Protein AF-W4RSX9-F1 (afdb_monomer_lite)

Organism: NCBI:txid1294265

pLDDT: mean 76.33, std 14.75, range [32.06, 96.81]

Secondary structure (DSSP, 8-state):
--HHHHHHHHHHHHTT-EEEETTEEEEEESSSS-BTTB-EEEEEE-TTTTTSPPEEEEEEETTB--HHHHS-TT--SEEEE--TT-GGG-EEEE-GGGGS---TT--HHHHHHHHHHHHHHHHH----TTT----S-S-------EE---HHHHHHHHHSPTT-EEEEEEEEEPPBBTTSPBP-SSBGGGS-TTTB-TTS--EEEES--HHHHHHHHHHSTTPPEEEEEEEEEEPPTT---SSHHHHHHHHHHHS-GGGSPTT-S---EEEE---TTSS-----EEE-

Radius of gyration: 22.29 Å; chains: 1; bounding box: 47×40×64 Å

Foldseek 3Di:
DPPLLVQQVVVLVVQVWDDDDDQKIKAKPNNDDAQLPKIWIWIWRCPPALQAHIWIWTQDIPPDRQCLPPPDPQQPQKDWDDPPDDSSRIIITRRQCVLDHRDSPQGNVNVNVSVNLSRNCSNVVDDDPSRDDPQDDDDDCPALEDEDEDPVNVVVLVPDDAQDKDKFKKKKFFFQFPVRDTDPDQEPQLDAPNRGDRHDYMYMYTPDDPPVVVVVCVVVVPTDMGMYIAIEHEHDAPDADSYVVSVVVSCPVSDDPVVDDPSGNDHFYWYWYHYDDPDPDDTDIDTD

Sequence (288 aa):
MDKDFSKVEAELIALGFQYLTGEKMIGRVPSQGSINGIYIWVEINLEDFPVKQPVITLKKINEKETLYKDIPKNWRHIDEFLWGEDPKRSSFHVCCLHNWRAKKEYDGRFIYERIESWLASNTTGTWSIEEDLATWRILPQFSLSQIYLTTDFLKTISGLKINTLYQYPFLHSRYLMVNGGEARKENGTNYTTDEINFRKLYYYLPEGEDVKFKKVKLLHPNKEWMKSTFFILKLASNIKFKTLYQLIEHIRCNYKKSDFPKGTKNVPMVVYYKGDKGEKRQLPLYLI

Structure (mmCIF, N/CA/C/O backbone):
data_AF-W4RSX9-F1
#
_entry.id   AF-W4RSX9-F1
#
loop_
_atom_site.group_PDB
_atom_site.id
_atom_site.type_symbol
_atom_site.label_atom_id
_atom_site.label_alt_id
_atom_site.label_comp_id
_atom_site.label_asym_id
_atom_site.label_entity_id
_atom_site.label_seq_id
_atom_site.pdbx_PDB_ins_code
_atom_site.Cartn_x
_atom_site.Cartn_y
_atom_site.Cartn_z
_atom_site.occupancy
_atom_site.B_iso_or_equiv
_atom_site.auth_seq_id
_atom_site.auth_comp_id
_atom_site.auth_asym_id
_atom_site.auth_atom_id
_atom_site.pdbx_PDB_model_num
ATOM 1 N N . MET A 1 1 ? 17.744 12.402 17.896 1.00 47.41 1 MET A N 1
ATOM 2 C CA . MET A 1 1 ? 16.513 12.461 17.088 1.00 47.41 1 MET A CA 1
ATOM 3 C C . MET A 1 1 ? 15.305 12.444 18.038 1.00 47.41 1 MET A C 1
ATOM 5 O O . MET A 1 1 ? 14.223 12.059 17.636 1.00 47.41 1 MET A O 1
ATOM 9 N N . ASP A 1 2 ? 15.471 12.925 19.288 1.00 55.81 2 ASP A N 1
ATOM 10 C CA . ASP A 1 2 ? 14.725 12.360 20.431 1.00 55.81 2 ASP A CA 1
ATOM 11 C C . ASP A 1 2 ? 13.739 13.349 21.074 1.00 55.81 2 ASP A C 1
ATOM 13 O O . ASP A 1 2 ? 12.828 12.948 21.788 1.00 55.81 2 ASP A O 1
ATOM 17 N N . LYS A 1 3 ? 13.883 14.656 20.810 1.00 58.47 3 LYS A N 1
ATOM 18 C CA . LYS A 1 3 ? 12.994 15.683 21.386 1.00 58.47 3 LYS A CA 1
ATOM 19 C C . LYS A 1 3 ? 11.607 15.705 20.737 1.00 58.47 3 LYS A C 1
ATOM 21 O O . LYS A 1 3 ? 10.624 15.927 21.434 1.00 58.47 3 LYS A O 1
ATOM 26 N N . ASP A 1 4 ? 11.533 15.451 19.431 1.00 59.84 4 ASP A N 1
ATOM 27 C CA . ASP A 1 4 ? 10.268 15.478 18.686 1.00 59.84 4 ASP A CA 1
ATOM 28 C C . ASP A 1 4 ? 9.408 14.245 19.024 1.00 59.84 4 ASP A C 1
ATOM 30 O O . ASP A 1 4 ? 8.208 14.376 19.253 1.00 59.84 4 ASP A O 1
ATOM 34 N N . PHE A 1 5 ? 10.033 13.066 19.154 1.00 66.06 5 PHE A N 1
ATOM 35 C CA . PHE A 1 5 ? 9.365 11.832 19.587 1.00 66.06 5 PHE A CA 1
ATOM 36 C C . PHE A 1 5 ? 8.780 11.965 21.001 1.00 66.06 5 PHE A C 1
ATOM 38 O O . PHE A 1 5 ? 7.605 11.674 21.218 1.00 66.06 5 PHE A O 1
ATOM 45 N N . SER A 1 6 ? 9.565 12.512 21.936 1.00 74.75 6 SER A N 1
ATOM 46 C CA . SER A 1 6 ? 9.134 12.734 23.322 1.00 74.75 6 SER A CA 1
ATOM 47 C C . SER A 1 6 ? 7.915 13.665 23.432 1.00 74.75 6 SER A C 1
ATOM 49 O O . SER A 1 6 ? 7.087 13.491 24.324 1.00 74.75 6 SER A O 1
ATOM 51 N N . LYS A 1 7 ? 7.752 14.626 22.508 1.00 82.19 7 LYS A N 1
ATOM 52 C CA . LYS A 1 7 ? 6.574 15.508 22.480 1.00 82.19 7 LYS A CA 1
ATOM 53 C C . LYS A 1 7 ? 5.306 14.764 22.041 1.00 82.19 7 LYS A C 1
ATOM 55 O O . LYS A 1 7 ? 4.274 14.890 22.695 1.00 82.19 7 LYS A O 1
ATOM 60 N N . VAL A 1 8 ? 5.389 13.987 20.958 1.00 85.31 8 VAL A N 1
ATOM 61 C CA . VAL A 1 8 ? 4.266 13.180 20.435 1.00 85.31 8 VAL A CA 1
ATOM 62 C C . VAL A 1 8 ? 3.770 12.207 21.502 1.00 85.31 8 VAL A C 1
ATOM 64 O O . VAL A 1 8 ? 2.572 12.105 21.760 1.00 85.31 8 VAL A O 1
ATOM 67 N N . GLU A 1 9 ? 4.712 11.527 22.145 1.00 86.62 9 GLU A N 1
ATOM 68 C CA . GLU A 1 9 ? 4.464 10.599 23.239 1.00 86.62 9 GLU A CA 1
ATOM 69 C C . GLU A 1 9 ? 3.746 11.281 24.409 1.00 86.62 9 GLU A C 1
ATOM 71 O O . GLU A 1 9 ? 2.694 10.809 24.840 1.00 86.62 9 GLU A O 1
ATOM 76 N N . ALA A 1 10 ? 4.277 12.405 24.900 1.00 87.56 10 ALA A N 1
ATOM 77 C CA . ALA A 1 10 ? 3.703 13.121 26.035 1.00 87.56 10 ALA A CA 1
ATOM 78 C C . ALA A 1 10 ? 2.245 13.537 25.782 1.00 87.56 10 ALA A C 1
ATOM 80 O O . ALA A 1 10 ? 1.400 13.429 26.672 1.00 87.56 10 ALA A O 1
ATOM 81 N N . GLU A 1 11 ? 1.931 13.969 24.561 1.00 91.31 11 GLU A N 1
ATOM 82 C CA . GLU A 1 11 ? 0.566 14.319 24.172 1.00 91.31 11 GLU A CA 1
ATOM 83 C C . GLU A 1 11 ? -0.355 13.095 24.100 1.00 91.31 11 GLU A C 1
ATOM 85 O O . GLU A 1 11 ? -1.484 13.154 24.586 1.00 91.31 11 GLU A O 1
ATOM 90 N N . LEU A 1 12 ? 0.114 11.967 23.556 1.00 92.19 12 LEU A N 1
ATOM 91 C CA . LEU A 1 12 ? -0.663 10.724 23.545 1.00 92.19 12 LEU A CA 1
ATOM 92 C C . LEU A 1 12 ? -0.922 10.210 24.970 1.00 92.19 12 LEU A C 1
ATOM 94 O O . LEU A 1 12 ? -2.044 9.797 25.271 1.00 92.19 12 LEU A O 1
ATOM 98 N N . ILE A 1 13 ? 0.066 10.290 25.868 1.00 92.50 13 ILE A N 1
ATOM 99 C CA . ILE A 1 13 ? -0.107 9.961 27.293 1.00 92.50 13 ILE A CA 1
ATOM 100 C C . ILE A 1 13 ? -1.162 10.872 27.927 1.00 92.50 13 ILE A C 1
ATOM 102 O O . ILE A 1 13 ? -2.056 10.383 28.619 1.00 92.50 13 ILE A O 1
ATOM 106 N N . ALA A 1 14 ? -1.109 12.180 27.658 1.00 92.00 14 ALA A N 1
ATOM 107 C CA . ALA A 1 14 ? -2.106 13.133 28.150 1.00 92.00 14 ALA A CA 1
ATOM 108 C C . ALA A 1 14 ? -3.528 12.820 27.642 1.00 92.00 14 ALA A C 1
ATOM 110 O O . ALA A 1 14 ? -4.507 13.107 28.329 1.00 92.00 14 ALA A O 1
ATOM 111 N N . LEU A 1 15 ? -3.643 12.183 26.474 1.00 93.06 15 LEU A N 1
ATOM 112 C CA . LEU A 1 15 ? -4.899 11.704 25.888 1.00 93.06 15 LEU A CA 1
ATOM 113 C C . LEU A 1 15 ? -5.311 10.301 26.377 1.00 93.06 15 LEU A C 1
ATOM 115 O O . LEU A 1 15 ? -6.316 9.758 25.916 1.00 93.06 15 LEU A O 1
ATOM 119 N N . GLY A 1 16 ? -4.574 9.719 27.328 1.00 91.69 16 GLY A N 1
ATOM 120 C CA . GLY A 1 16 ? -4.896 8.444 27.970 1.00 91.69 16 GLY A CA 1
ATOM 121 C C . GLY A 1 16 ? -4.283 7.210 27.304 1.00 91.69 16 GLY A C 1
ATOM 122 O O . GLY A 1 16 ? -4.670 6.090 27.646 1.00 91.69 16 GLY A O 1
ATOM 123 N N . PHE A 1 17 ? -3.341 7.379 26.371 1.00 94.81 17 PHE A N 1
ATOM 124 C CA . PHE A 1 17 ? -2.581 6.259 25.815 1.00 94.81 17 PHE A CA 1
ATOM 125 C C . PHE A 1 17 ? -1.530 5.772 26.810 1.00 94.81 17 PHE A C 1
ATOM 127 O O . PHE A 1 17 ? -0.944 6.541 27.570 1.00 94.81 17 PHE A O 1
ATOM 134 N N . GLN A 1 18 ? -1.272 4.472 26.781 1.00 93.06 18 GLN A N 1
ATOM 135 C CA . GLN A 1 18 ? -0.314 3.800 27.646 1.00 93.06 18 GLN A CA 1
ATOM 136 C C . GLN A 1 18 ? 0.719 3.063 26.808 1.00 93.06 18 GLN A C 1
ATOM 138 O O . GLN A 1 18 ? 0.442 2.614 25.694 1.00 93.06 18 GLN A O 1
ATOM 143 N N . TYR A 1 19 ? 1.915 2.905 27.360 1.00 88.19 19 TYR A N 1
ATOM 144 C CA . TYR A 1 19 ? 2.955 2.110 26.733 1.00 88.19 19 TYR A CA 1
ATOM 145 C C . TYR A 1 19 ? 2.570 0.640 26.643 1.00 88.19 19 TYR A C 1
ATOM 147 O O . TYR A 1 19 ? 2.184 0.025 27.635 1.00 88.19 19 TYR A O 1
ATOM 155 N N . LEU A 1 20 ? 2.741 0.077 25.449 1.00 82.06 20 LEU A N 1
ATOM 156 C CA . LEU A 1 20 ? 2.711 -1.365 25.252 1.00 82.06 20 LEU A CA 1
ATOM 157 C C . LEU A 1 20 ? 4.145 -1.909 25.242 1.00 82.06 20 LEU A C 1
ATOM 159 O O . LEU A 1 20 ? 4.501 -2.719 26.091 1.00 82.06 20 LEU A O 1
ATOM 163 N N . THR A 1 21 ? 4.972 -1.437 24.302 1.00 78.38 21 THR A N 1
ATOM 164 C CA . THR A 1 21 ? 6.381 -1.838 24.133 1.00 78.38 21 THR A CA 1
ATOM 165 C C . THR A 1 21 ? 7.125 -0.824 23.265 1.00 78.38 21 THR A C 1
ATOM 167 O O . THR A 1 21 ? 6.656 -0.554 22.160 1.00 78.38 21 THR A O 1
ATOM 170 N N . GLY A 1 22 ? 8.306 -0.350 23.674 1.00 79.50 22 GLY A N 1
ATOM 171 C CA . GLY A 1 22 ? 9.145 0.517 22.830 1.00 79.50 22 GLY A CA 1
ATOM 172 C C . GLY A 1 22 ? 8.360 1.704 22.261 1.00 79.50 22 GLY A C 1
ATOM 173 O O . GLY A 1 22 ? 7.782 2.469 23.018 1.00 79.50 22 GLY A O 1
ATOM 174 N N . GLU A 1 23 ? 8.269 1.804 20.934 1.00 84.25 23 GLU A N 1
ATOM 175 C CA . GLU A 1 23 ? 7.576 2.882 20.202 1.00 84.25 23 GLU A CA 1
ATOM 176 C C . GLU A 1 23 ? 6.068 2.633 19.993 1.00 84.25 23 GLU A C 1
ATOM 178 O O . GLU A 1 23 ? 5.412 3.315 19.202 1.00 84.25 23 GLU A O 1
ATOM 183 N N . LYS A 1 24 ? 5.500 1.634 20.676 1.00 92.31 24 LYS A N 1
ATOM 184 C CA . LYS A 1 24 ? 4.085 1.269 20.574 1.00 92.31 24 LYS A CA 1
ATOM 185 C C . LYS A 1 24 ? 3.298 1.707 21.793 1.00 92.31 24 LYS A C 1
ATOM 187 O O . LYS A 1 24 ? 3.610 1.321 22.924 1.00 92.31 24 LYS A O 1
ATOM 192 N N . MET A 1 25 ? 2.204 2.407 21.531 1.00 94.25 25 MET A N 1
ATOM 193 C CA . MET A 1 25 ? 1.262 2.871 22.542 1.00 94.25 25 MET A CA 1
ATOM 194 C C . MET A 1 25 ? -0.135 2.332 22.255 1.00 94.25 25 MET A C 1
ATOM 196 O O . MET A 1 25 ? -0.526 2.206 21.099 1.00 94.25 25 MET A O 1
ATOM 200 N N . ILE A 1 26 ? -0.905 2.022 23.292 1.00 96.31 26 ILE A N 1
ATOM 201 C CA . ILE A 1 26 ? -2.291 1.568 23.182 1.00 96.31 26 ILE A CA 1
ATOM 202 C C . ILE A 1 26 ? -3.209 2.528 23.929 1.00 96.31 26 ILE A C 1
ATOM 204 O O . ILE A 1 26 ? -2.896 2.965 25.033 1.00 96.31 26 ILE A O 1
ATOM 208 N N . GLY A 1 27 ? -4.343 2.867 23.332 1.00 96.12 27 GLY A N 1
ATOM 209 C CA . GLY A 1 27 ? -5.278 3.809 23.932 1.00 96.12 27 GLY A CA 1
ATOM 210 C C . GLY A 1 27 ? -6.687 3.658 23.397 1.00 96.12 27 GLY A C 1
ATOM 211 O O . GLY A 1 27 ? -6.940 2.987 22.391 1.00 96.12 27 GLY A O 1
ATOM 212 N N . ARG A 1 28 ? -7.611 4.283 24.118 1.00 96.56 28 ARG A N 1
ATOM 213 C CA . ARG A 1 28 ? -9.036 4.301 23.810 1.00 96.56 28 ARG A CA 1
ATOM 214 C C . ARG A 1 28 ? -9.385 5.560 23.018 1.00 96.56 28 ARG A C 1
ATOM 216 O O . ARG A 1 28 ? -8.920 6.644 23.357 1.00 96.56 28 ARG A O 1
ATOM 223 N N . VAL A 1 29 ? -10.235 5.419 22.002 1.00 95.94 29 VAL A N 1
ATOM 224 C CA . VAL A 1 29 ? -10.768 6.539 21.213 1.00 95.94 29 VAL A CA 1
ATOM 225 C C . VAL A 1 29 ? -12.303 6.431 21.110 1.00 95.94 29 VAL A C 1
ATOM 227 O O . VAL A 1 29 ? -12.803 5.374 20.714 1.00 95.94 29 VAL A O 1
ATOM 230 N N . PRO A 1 30 ? -13.074 7.479 21.454 1.00 95.94 30 PRO A N 1
ATOM 231 C CA . PRO A 1 30 ? -12.613 8.688 22.141 1.00 95.94 30 PRO A CA 1
ATOM 232 C C . PRO A 1 30 ? -12.005 8.348 23.515 1.00 95.94 30 PRO A C 1
ATOM 234 O O . PRO A 1 30 ? -12.279 7.282 24.070 1.00 95.94 30 PRO A O 1
ATOM 237 N N . SER A 1 31 ? -11.174 9.219 24.081 1.00 92.25 31 SER A N 1
ATOM 238 C CA . SER A 1 31 ? -10.549 8.997 25.395 1.00 92.25 31 SER A CA 1
ATOM 239 C C . SER A 1 31 ? -11.598 8.887 26.509 1.00 92.25 31 SER A C 1
ATOM 241 O O . SER A 1 31 ? -11.440 8.107 27.447 1.00 92.25 31 SER A O 1
ATOM 243 N N . GLN A 1 32 ? -12.734 9.575 26.351 1.00 90.50 32 GLN A N 1
ATOM 244 C CA . GLN A 1 32 ? -13.902 9.515 27.232 1.00 90.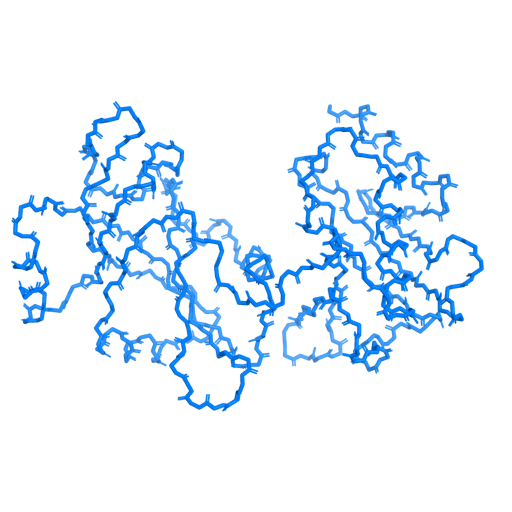50 32 GLN A CA 1
ATOM 245 C C . GLN A 1 32 ? -15.210 9.451 26.430 1.00 90.50 32 GLN A C 1
ATOM 247 O O . GLN A 1 32 ? -15.274 9.891 25.287 1.00 90.50 32 GLN A O 1
ATOM 252 N N . GLY A 1 33 ? -16.271 8.888 27.016 1.00 92.94 33 GLY A N 1
ATOM 253 C CA . GLY A 1 33 ? -17.583 8.802 26.357 1.00 92.94 33 GLY A CA 1
ATOM 254 C C . GLY A 1 33 ? -17.588 7.884 25.131 1.00 92.94 33 GLY A C 1
ATOM 255 O O . GLY A 1 33 ? -16.768 6.977 25.028 1.00 92.94 33 GLY A O 1
ATOM 256 N N . SER A 1 34 ? -18.524 8.068 24.205 1.00 93.75 34 SER A N 1
ATOM 257 C CA . SER A 1 34 ? -18.618 7.261 22.979 1.00 93.75 34 SER A CA 1
ATOM 258 C C . SER A 1 34 ? -19.223 8.082 21.847 1.00 93.75 34 SER A C 1
ATOM 260 O O . SER A 1 34 ? -20.045 8.958 22.118 1.00 93.75 34 SER A O 1
ATOM 262 N N . ILE A 1 35 ? -18.875 7.769 20.600 1.00 91.81 35 ILE A N 1
ATOM 263 C CA . ILE A 1 35 ? -19.449 8.407 19.412 1.00 91.81 35 ILE A CA 1
ATOM 264 C C . ILE A 1 35 ? -20.548 7.490 18.878 1.00 91.81 35 ILE A C 1
ATOM 266 O O . ILE A 1 35 ? -20.270 6.362 18.476 1.00 91.81 35 ILE A O 1
ATOM 270 N N . ASN A 1 36 ? -21.808 7.933 18.944 1.00 90.44 36 ASN A N 1
ATOM 271 C CA . ASN A 1 36 ? -22.985 7.114 18.616 1.00 90.44 36 ASN A CA 1
ATOM 272 C C . ASN A 1 36 ? -22.981 5.728 19.303 1.00 90.44 36 ASN A C 1
ATOM 274 O O . ASN A 1 36 ? -23.301 4.712 18.689 1.00 90.44 36 ASN A O 1
ATOM 278 N N . GLY A 1 37 ? -22.588 5.676 20.582 1.00 92.12 37 GLY A N 1
ATOM 279 C CA . GLY A 1 37 ? -22.526 4.428 21.356 1.00 92.12 37 GLY A CA 1
ATOM 280 C C . GLY A 1 37 ? -21.320 3.535 21.041 1.00 92.12 37 GLY A C 1
ATOM 281 O O . GLY A 1 37 ? -21.267 2.394 21.507 1.00 92.12 37 GLY A O 1
ATOM 282 N N . ILE A 1 38 ? -20.356 4.023 20.253 1.00 93.94 38 ILE A N 1
ATOM 283 C CA . ILE A 1 38 ? -19.161 3.275 19.864 1.00 93.94 38 ILE A CA 1
ATOM 284 C C . ILE A 1 38 ? -17.893 3.949 20.397 1.00 93.94 38 ILE A C 1
ATOM 286 O O . ILE A 1 38 ? -17.715 5.165 20.313 1.00 93.94 38 ILE A O 1
ATOM 290 N N . TYR A 1 39 ? -16.991 3.133 20.933 1.00 95.88 39 TYR A N 1
ATOM 291 C CA . TYR A 1 39 ? -15.592 3.473 21.164 1.00 95.88 39 TYR A CA 1
ATOM 292 C C . TYR A 1 39 ? -14.705 2.297 20.763 1.00 95.88 39 TYR A C 1
ATOM 294 O O . TYR A 1 39 ? -15.134 1.138 20.708 1.00 95.88 39 TYR A O 1
ATOM 302 N N . ILE A 1 40 ? -13.448 2.603 20.487 1.00 96.38 40 ILE A N 1
ATOM 303 C CA . ILE A 1 40 ? -12.457 1.642 20.025 1.00 96.38 40 ILE A CA 1
ATOM 304 C C . ILE A 1 40 ? -11.216 1.691 20.901 1.00 96.38 40 ILE A C 1
ATOM 306 O O . ILE A 1 40 ? -10.933 2.692 21.556 1.00 96.38 40 ILE A O 1
ATOM 310 N N . TRP A 1 41 ? -10.447 0.613 20.853 1.00 96.81 41 TRP A N 1
ATOM 311 C CA . TRP A 1 41 ? -9.072 0.595 21.330 1.00 96.81 41 TRP A CA 1
ATOM 312 C C . TRP A 1 41 ? -8.140 0.419 20.142 1.00 96.81 41 TRP A C 1
ATOM 314 O O . TRP A 1 41 ? -8.364 -0.471 19.315 1.00 96.81 41 TRP A O 1
ATOM 324 N N . VAL A 1 42 ? -7.098 1.240 20.068 1.00 96.06 42 VAL A N 1
ATOM 325 C CA . VAL A 1 42 ? -6.109 1.216 18.988 1.00 96.06 42 VAL A CA 1
ATOM 326 C C . VAL A 1 42 ? -4.694 1.151 19.547 1.00 96.06 42 VAL A C 1
ATOM 328 O O . VAL A 1 42 ? -4.392 1.747 20.576 1.00 96.06 42 VAL A O 1
ATOM 331 N N . GLU A 1 43 ? -3.828 0.420 18.856 1.00 95.31 43 GLU A N 1
ATOM 332 C CA . GLU A 1 43 ? -2.378 0.427 19.046 1.00 95.31 43 GLU A CA 1
ATOM 333 C C . GLU A 1 43 ? -1.762 1.325 17.970 1.00 95.31 43 GLU A C 1
ATOM 335 O O . GLU A 1 43 ? -2.005 1.112 16.783 1.00 95.31 43 GLU A O 1
ATOM 340 N N . ILE A 1 44 ? -0.973 2.313 18.376 1.00 92.69 44 ILE A N 1
ATOM 341 C CA . ILE A 1 44 ? -0.228 3.216 17.501 1.00 92.69 44 ILE A CA 1
ATOM 342 C C . ILE A 1 44 ? 1.241 2.803 17.561 1.00 92.69 44 ILE A C 1
ATOM 344 O O . ILE A 1 44 ? 1.844 2.831 18.632 1.00 92.69 44 ILE A O 1
ATOM 348 N N . ASN A 1 45 ? 1.810 2.423 16.418 1.00 90.81 45 ASN A N 1
ATOM 349 C CA . ASN A 1 45 ? 3.249 2.228 16.266 1.00 90.81 45 ASN A CA 1
ATOM 350 C C . ASN A 1 45 ? 3.884 3.510 15.713 1.00 90.81 45 ASN A C 1
ATOM 352 O O . ASN A 1 45 ? 3.597 3.881 14.570 1.00 90.81 45 ASN A O 1
ATOM 356 N N . LEU A 1 46 ? 4.722 4.161 16.519 1.00 86.06 46 LEU A N 1
ATOM 357 C CA . LEU A 1 46 ? 5.422 5.408 16.193 1.00 86.06 46 LEU A CA 1
ATOM 358 C C . LEU A 1 46 ? 6.823 5.187 15.597 1.00 86.06 46 LEU A C 1
ATOM 360 O O . LEU A 1 46 ? 7.558 6.157 15.420 1.00 86.06 46 LEU A O 1
ATOM 364 N N . GLU A 1 47 ? 7.184 3.945 15.272 1.00 84.00 47 GLU A N 1
ATOM 365 C CA . GLU A 1 47 ? 8.460 3.609 14.634 1.00 84.00 47 GLU A CA 1
ATOM 366 C C . GLU A 1 47 ? 8.726 4.469 13.391 1.00 84.00 47 GLU A C 1
ATOM 368 O O . GLU A 1 47 ? 7.889 4.588 12.487 1.00 84.00 47 GLU A O 1
ATOM 373 N N . ASP A 1 48 ? 9.908 5.088 13.373 1.00 74.25 48 ASP A N 1
ATOM 374 C CA . ASP A 1 48 ? 10.379 6.023 12.349 1.00 74.25 48 ASP A CA 1
ATOM 375 C C . ASP A 1 48 ? 9.524 7.297 12.160 1.00 74.25 48 ASP A C 1
ATOM 377 O O . ASP A 1 48 ? 9.691 8.006 11.163 1.00 74.25 48 ASP A O 1
ATOM 381 N N . PHE A 1 49 ? 8.609 7.656 13.064 1.00 76.44 49 PHE A N 1
ATOM 382 C CA . PHE A 1 49 ? 7.904 8.943 12.978 1.00 76.44 49 PHE A CA 1
ATOM 383 C C . PHE A 1 49 ? 8.864 10.121 13.264 1.00 76.44 49 PHE A C 1
ATOM 385 O O . PHE A 1 49 ? 9.674 10.028 14.186 1.00 76.44 49 PHE A O 1
ATOM 392 N N . PRO A 1 50 ? 8.814 11.258 12.529 1.00 72.62 50 PRO A N 1
ATOM 393 C CA . PRO A 1 50 ? 7.901 11.637 11.444 1.00 72.62 50 PRO A CA 1
ATOM 394 C C . PRO A 1 50 ? 8.440 11.350 10.030 1.00 72.62 50 PRO A C 1
ATOM 396 O O . PRO A 1 50 ? 8.024 11.994 9.068 1.00 72.62 50 PRO A O 1
ATOM 399 N N . VAL A 1 51 ? 9.388 10.426 9.869 1.00 71.62 51 VAL A N 1
ATOM 400 C CA . VAL A 1 51 ? 9.842 9.963 8.543 1.00 71.62 51 VAL A CA 1
ATOM 401 C C . VAL A 1 51 ? 8.786 9.052 7.910 1.00 71.62 51 VAL A C 1
ATOM 403 O O . VAL A 1 51 ? 8.498 9.164 6.716 1.00 71.62 51 VAL A O 1
ATOM 406 N N . LYS A 1 52 ? 8.171 8.180 8.716 1.00 72.69 52 LYS A N 1
ATOM 407 C CA . LYS A 1 52 ? 7.064 7.297 8.336 1.00 72.69 52 LYS A CA 1
ATOM 408 C C . LYS A 1 52 ? 5.784 7.708 9.064 1.00 72.69 52 LYS A C 1
ATOM 410 O O . LYS A 1 52 ? 5.821 8.232 10.171 1.00 72.69 52 LYS A O 1
ATOM 415 N N . GLN A 1 53 ? 4.635 7.479 8.429 1.00 77.88 53 GLN A N 1
ATOM 416 C CA . GLN A 1 53 ? 3.349 7.593 9.114 1.00 77.88 53 GLN A CA 1
ATOM 417 C C . GLN A 1 53 ? 3.195 6.478 10.151 1.00 77.88 53 GLN A C 1
ATOM 419 O O . GLN A 1 53 ? 3.617 5.349 9.877 1.00 77.88 53 GLN A O 1
ATOM 424 N N . PRO A 1 54 ? 2.556 6.766 11.293 1.00 82.88 54 PRO A N 1
ATOM 425 C CA . PRO A 1 54 ? 2.343 5.756 12.308 1.00 82.88 54 PRO A CA 1
ATOM 426 C C . PRO A 1 54 ? 1.353 4.701 11.815 1.00 82.88 54 PRO A C 1
ATOM 428 O O . PRO A 1 54 ? 0.382 5.010 11.119 1.00 82.88 54 PRO A O 1
ATOM 431 N N . VAL A 1 55 ? 1.592 3.447 12.193 1.00 85.62 55 VAL A N 1
ATOM 432 C CA . VAL A 1 55 ? 0.671 2.344 11.890 1.00 85.62 55 VAL A CA 1
ATOM 433 C C . VAL A 1 55 ? -0.335 2.233 13.024 1.00 85.62 55 VAL A C 1
ATOM 435 O O . VAL A 1 55 ? 0.058 2.046 14.174 1.00 85.62 55 VAL A O 1
ATOM 438 N N . ILE A 1 56 ? -1.628 2.315 12.705 1.00 90.19 56 ILE A N 1
ATOM 439 C CA . ILE A 1 56 ? -2.704 2.225 13.696 1.00 90.19 56 ILE A CA 1
ATOM 440 C C . ILE A 1 56 ? -3.413 0.891 13.550 1.00 90.19 56 ILE A C 1
ATOM 442 O O . ILE A 1 56 ? -4.116 0.651 12.570 1.00 90.19 56 ILE A O 1
ATOM 446 N N . THR A 1 57 ? -3.266 0.031 14.547 1.00 92.25 57 THR A N 1
ATOM 447 C CA . THR A 1 57 ? -3.935 -1.267 14.603 1.00 92.25 57 THR A CA 1
ATOM 448 C C . THR A 1 57 ? -5.174 -1.169 15.478 1.00 92.25 57 THR A C 1
ATOM 450 O O . THR A 1 57 ? -5.080 -0.823 16.652 1.00 92.25 57 THR A O 1
ATOM 453 N N . LEU A 1 58 ? -6.339 -1.516 14.936 1.00 93.38 58 LEU A N 1
ATOM 454 C CA . LEU A 1 58 ? -7.562 -1.675 15.713 1.00 93.38 58 LEU A CA 1
ATOM 455 C C . LEU A 1 58 ? -7.436 -2.926 16.592 1.00 93.38 58 LEU A C 1
ATOM 457 O O . LEU A 1 58 ? -7.101 -4.002 16.096 1.00 93.38 58 LEU A O 1
ATOM 461 N N . LYS A 1 59 ? -7.689 -2.780 17.895 1.00 94.88 59 LYS A N 1
ATOM 462 C CA . LYS A 1 59 ? -7.578 -3.857 18.894 1.00 94.88 59 LYS A CA 1
ATOM 463 C C . LYS A 1 59 ? -8.939 -4.283 19.429 1.00 94.88 59 LYS A C 1
ATOM 465 O O . LYS A 1 59 ? -9.172 -5.479 19.565 1.00 94.88 59 LYS A O 1
ATOM 470 N N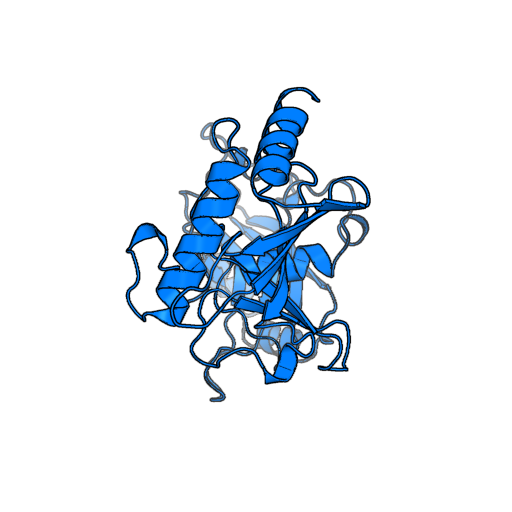 . LYS A 1 60 ? -9.834 -3.328 19.717 1.00 95.06 60 LYS A N 1
ATOM 471 C CA . LYS A 1 60 ? -11.176 -3.613 20.254 1.00 95.06 60 LYS A CA 1
ATOM 472 C C . LYS A 1 60 ? -12.235 -2.652 19.726 1.00 95.06 60 LYS A C 1
ATOM 474 O O . LYS A 1 60 ? -11.918 -1.502 19.424 1.00 95.06 60 LYS A O 1
ATOM 479 N N . ILE A 1 61 ? -13.487 -3.105 19.710 1.00 94.56 61 ILE A N 1
ATOM 480 C CA . ILE A 1 61 ? -14.687 -2.271 19.534 1.00 94.56 61 ILE A CA 1
ATOM 481 C C . ILE A 1 61 ? -15.621 -2.561 20.712 1.00 94.56 61 ILE A C 1
ATOM 483 O O . ILE A 1 61 ? -16.026 -3.709 20.885 1.00 94.56 61 ILE A O 1
ATOM 487 N N . ASN A 1 62 ? -15.967 -1.554 21.519 1.00 94.31 62 ASN A N 1
ATOM 488 C CA . ASN A 1 62 ? -16.817 -1.714 22.711 1.00 94.31 62 ASN A CA 1
ATOM 489 C C . ASN A 1 62 ? -16.384 -2.905 23.604 1.00 94.31 62 ASN A C 1
ATOM 491 O O . ASN A 1 62 ? -17.178 -3.800 23.883 1.00 94.31 62 ASN A O 1
ATOM 495 N N . GLU A 1 63 ? -15.098 -2.949 23.975 1.00 92.38 63 GLU A N 1
ATOM 496 C CA . GLU A 1 63 ? -14.407 -4.049 24.689 1.00 92.38 63 GLU A CA 1
ATOM 497 C C . GLU A 1 63 ? -14.319 -5.410 23.979 1.00 92.38 63 GLU A C 1
ATOM 499 O O . GLU A 1 63 ? -13.630 -6.309 24.463 1.00 92.38 63 GLU A O 1
ATOM 504 N N . LYS A 1 64 ? -14.929 -5.590 22.805 1.00 91.12 64 LYS A N 1
ATOM 505 C CA . LYS A 1 64 ? -14.817 -6.847 22.058 1.00 91.12 64 LYS A CA 1
ATOM 506 C C . LYS A 1 64 ? -13.498 -6.927 21.302 1.00 91.12 64 LYS A C 1
ATOM 508 O O . LYS A 1 64 ? -13.213 -6.083 20.455 1.00 91.12 64 LYS A O 1
ATOM 513 N N . GLU A 1 65 ? -12.740 -7.990 21.553 1.00 88.50 65 GLU A N 1
ATOM 514 C CA . GLU A 1 65 ? -11.448 -8.261 20.900 1.00 88.50 65 GLU A CA 1
ATOM 515 C C . GLU A 1 65 ? -11.595 -9.063 19.590 1.00 88.50 65 GLU A C 1
ATOM 517 O O . GLU A 1 65 ? -10.667 -9.139 18.788 1.00 88.50 65 GLU A O 1
ATOM 522 N N . THR A 1 66 ? -12.766 -9.662 19.334 1.00 84.31 66 THR A N 1
ATOM 523 C CA . THR A 1 66 ? -12.992 -10.543 18.169 1.00 84.31 66 THR A CA 1
ATOM 524 C C . THR A 1 66 ? -13.357 -9.752 16.907 1.00 84.31 66 THR A C 1
ATOM 526 O O . THR A 1 66 ? -14.462 -9.820 16.371 1.00 84.31 66 THR A O 1
ATOM 529 N N . LEU A 1 67 ? -12.391 -9.009 16.373 1.00 84.12 67 LEU A N 1
ATOM 530 C CA . LEU A 1 67 ? -12.633 -8.043 15.296 1.00 84.12 67 LEU A CA 1
ATOM 531 C C . LEU A 1 67 ? -13.095 -8.646 13.960 1.00 84.12 67 LEU A C 1
ATOM 533 O O . LEU A 1 67 ? -13.914 -8.037 13.278 1.00 84.12 67 LEU A O 1
ATOM 537 N N . TYR A 1 68 ? -12.641 -9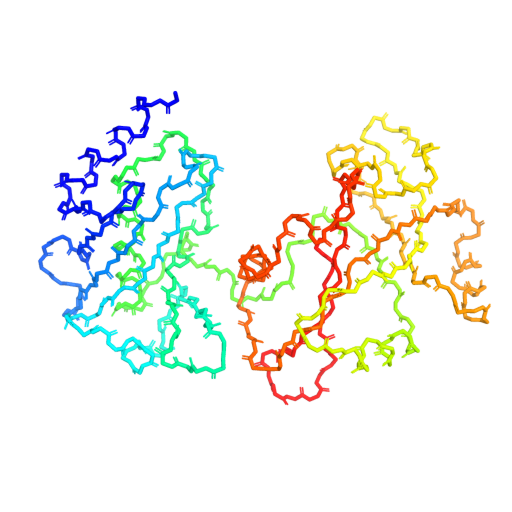.852 13.601 1.00 75.56 68 TYR A N 1
ATOM 538 C CA . TYR A 1 68 ? -12.950 -10.481 12.304 1.00 75.56 68 TYR A CA 1
ATOM 539 C C . TYR A 1 68 ? -14.456 -10.606 12.005 1.00 75.56 68 TYR A C 1
ATOM 541 O O . TYR A 1 68 ? -14.862 -10.612 10.844 1.00 75.56 68 TYR A O 1
ATOM 549 N N . LYS A 1 69 ? -15.298 -10.694 13.041 1.00 74.06 69 LYS A N 1
ATOM 550 C CA . LYS A 1 69 ? -16.763 -10.744 12.892 1.00 74.06 69 LYS A CA 1
ATOM 551 C C . LYS A 1 69 ? -17.472 -9.485 13.375 1.00 74.06 69 LYS A C 1
ATOM 553 O O . LYS A 1 69 ? -18.587 -9.232 12.929 1.00 74.06 69 LYS A O 1
ATOM 558 N N . ASP A 1 70 ? -16.848 -8.738 14.280 1.00 80.38 70 ASP A N 1
ATOM 559 C CA . ASP A 1 70 ? -17.483 -7.614 14.966 1.00 80.38 70 ASP A CA 1
ATOM 560 C C . ASP A 1 70 ? -17.262 -6.263 14.266 1.00 80.38 70 ASP A C 1
ATOM 562 O O . ASP A 1 70 ? -17.962 -5.303 14.587 1.00 80.38 70 ASP A O 1
ATOM 566 N N . ILE A 1 71 ? -16.341 -6.161 13.296 1.00 83.94 71 ILE A N 1
ATOM 567 C CA . ILE A 1 71 ? -16.186 -4.933 12.501 1.00 83.94 71 ILE A CA 1
ATOM 568 C C . ILE A 1 71 ? -17.433 -4.717 11.624 1.00 83.94 71 ILE A C 1
ATOM 570 O O . ILE A 1 71 ? -17.765 -5.576 10.797 1.00 83.94 71 ILE A O 1
ATOM 574 N N . PRO A 1 72 ? -18.113 -3.559 11.733 1.00 83.25 72 PRO A N 1
ATOM 575 C CA . PRO A 1 72 ? -19.245 -3.245 10.872 1.00 83.25 72 PRO A CA 1
ATOM 576 C C . PRO A 1 72 ? -18.846 -3.213 9.392 1.00 83.25 72 PRO A C 1
ATOM 578 O O . PRO A 1 72 ? -17.871 -2.579 8.996 1.00 83.25 72 PRO A O 1
ATOM 581 N N . LYS A 1 73 ? -19.639 -3.870 8.536 1.00 73.00 73 LYS A N 1
ATOM 582 C CA . LYS A 1 73 ? -19.340 -4.025 7.096 1.00 73.00 73 LYS A CA 1
ATOM 583 C C . LYS A 1 73 ? -19.225 -2.703 6.331 1.00 73.00 73 LYS A C 1
ATOM 585 O O . LYS A 1 73 ? -18.610 -2.664 5.269 1.00 73.00 73 LYS A O 1
ATOM 590 N N . ASN A 1 74 ? -19.869 -1.651 6.827 1.00 74.88 74 ASN A N 1
ATOM 591 C CA . ASN A 1 74 ? -19.872 -0.320 6.230 1.00 74.88 74 ASN A CA 1
ATOM 592 C C . ASN A 1 74 ? -18.683 0.543 6.672 1.00 74.88 74 ASN A C 1
ATOM 594 O O . ASN A 1 74 ? -18.513 1.627 6.114 1.00 74.88 74 ASN A O 1
ATOM 598 N N . TRP A 1 75 ? -17.869 0.084 7.631 1.00 82.62 75 TRP A N 1
ATOM 599 C CA . TRP A 1 75 ? -16.701 0.837 8.063 1.00 82.62 75 TRP A CA 1
ATOM 600 C C . TRP A 1 75 ? -15.668 0.924 6.931 1.00 82.62 75 TRP A C 1
ATOM 602 O O . TRP A 1 75 ? -15.179 -0.077 6.391 1.00 82.62 75 TRP A O 1
ATOM 612 N N . ARG A 1 76 ? -15.368 2.157 6.528 1.00 76.00 76 ARG A N 1
ATOM 613 C CA . ARG A 1 76 ? -14.378 2.511 5.516 1.00 76.00 76 ARG A CA 1
ATOM 614 C C . ARG A 1 76 ? -13.018 2.716 6.162 1.00 76.00 76 ARG A C 1
ATOM 616 O O . ARG A 1 76 ? -12.888 2.928 7.365 1.00 76.00 76 ARG A O 1
ATOM 623 N N . HIS A 1 77 ? -11.994 2.675 5.319 1.00 76.19 77 HIS A N 1
ATOM 624 C CA . HIS A 1 77 ? -10.606 2.876 5.725 1.00 76.19 77 HIS A CA 1
ATOM 625 C C . HIS A 1 77 ? -10.177 1.941 6.872 1.00 76.19 77 HIS A C 1
ATOM 627 O O . HIS A 1 77 ? -9.485 2.344 7.805 1.00 76.19 77 HIS A O 1
ATOM 633 N N . ILE A 1 78 ? -10.612 0.681 6.769 1.00 80.50 78 ILE A N 1
ATOM 634 C CA . ILE A 1 78 ? -10.075 -0.449 7.522 1.00 80.50 78 ILE A CA 1
ATOM 635 C C . ILE A 1 78 ? -9.472 -1.439 6.543 1.00 80.50 78 ILE A C 1
ATOM 637 O O . ILE A 1 78 ? -10.140 -1.858 5.580 1.00 80.50 78 ILE A O 1
ATOM 641 N N . ASP A 1 79 ? -8.240 -1.821 6.857 1.00 71.94 79 ASP A N 1
ATOM 642 C CA . ASP A 1 79 ? -7.446 -2.797 6.131 1.00 71.94 79 ASP A CA 1
ATOM 643 C C . ASP A 1 79 ? -7.344 -4.068 6.956 1.00 71.94 79 ASP A C 1
ATOM 645 O O . ASP A 1 79 ? -7.009 -4.019 8.134 1.00 71.94 79 ASP A O 1
ATOM 649 N N . GLU A 1 80 ? -7.646 -5.204 6.341 1.00 77.00 80 GLU A N 1
ATOM 650 C CA . GLU A 1 80 ? -7.477 -6.514 6.955 1.00 77.00 80 GLU A CA 1
ATOM 651 C C . GLU A 1 80 ? -6.171 -7.131 6.460 1.00 77.00 80 GLU A C 1
ATOM 653 O O . GLU A 1 80 ? -5.968 -7.304 5.256 1.00 77.00 80 GLU A O 1
ATOM 658 N N . PHE A 1 81 ? -5.296 -7.491 7.391 1.00 69.06 81 PHE A N 1
ATOM 659 C CA . PHE A 1 81 ? -4.071 -8.221 7.113 1.00 69.06 81 PHE A CA 1
ATOM 660 C C . PHE A 1 81 ? -4.170 -9.636 7.684 1.00 69.06 81 PHE A C 1
ATOM 662 O O . PHE A 1 81 ? -4.179 -9.832 8.898 1.00 69.06 81 PHE A O 1
ATOM 669 N N . LEU A 1 82 ? -4.243 -10.622 6.790 1.00 67.19 82 LEU A N 1
ATOM 670 C CA . LEU A 1 82 ? -4.315 -12.042 7.124 1.00 67.19 82 LEU A CA 1
ATOM 671 C C . LEU A 1 82 ? -2.917 -12.594 7.419 1.00 67.19 82 LEU A C 1
ATOM 673 O O . LEU A 1 82 ? -2.070 -12.680 6.527 1.00 67.19 82 LEU A O 1
ATOM 677 N N . TRP A 1 83 ? -2.686 -13.019 8.660 1.00 62.84 83 TRP A N 1
ATOM 678 C CA . TRP A 1 83 ? -1.467 -13.730 9.038 1.00 62.84 83 TRP A CA 1
ATOM 679 C C . TRP A 1 83 ? -1.606 -15.226 8.718 1.00 62.84 83 TRP A C 1
ATOM 681 O O . TRP A 1 83 ? -2.040 -16.023 9.552 1.00 62.84 83 TRP A O 1
ATOM 691 N N . GLY A 1 84 ? -1.222 -15.612 7.499 1.00 59.69 84 GLY A N 1
ATOM 692 C CA . GLY A 1 84 ? -1.337 -16.990 7.009 1.00 59.69 84 GLY A CA 1
ATOM 693 C C . GLY A 1 84 ? -2.737 -17.317 6.481 1.00 59.69 84 GLY A C 1
ATOM 694 O O . GLY A 1 84 ? -3.401 -16.460 5.905 1.00 59.69 84 GLY A O 1
ATOM 695 N N . GLU A 1 85 ? -3.174 -18.569 6.641 1.00 57.69 85 GLU A N 1
ATOM 696 C CA . GLU A 1 85 ? -4.454 -19.050 6.092 1.00 57.69 85 GLU A CA 1
ATOM 697 C C . GLU A 1 85 ? -5.637 -18.955 7.071 1.00 57.69 85 GLU A C 1
ATOM 699 O O . GLU A 1 85 ? -6.780 -19.078 6.638 1.00 57.69 85 GLU A O 1
ATOM 704 N N . ASP A 1 86 ? -5.396 -18.726 8.369 1.00 67.12 86 ASP A N 1
ATOM 705 C CA . ASP A 1 86 ? -6.450 -18.648 9.391 1.00 67.12 86 ASP A CA 1
ATOM 706 C C . ASP A 1 86 ? -7.012 -17.216 9.518 1.00 67.12 86 ASP A C 1
ATOM 708 O O . ASP A 1 86 ? -6.316 -16.334 10.033 1.00 67.12 86 ASP A O 1
ATOM 712 N N . PRO A 1 87 ? -8.284 -16.967 9.142 1.00 62.12 87 PRO A N 1
ATOM 713 C CA . PRO A 1 87 ? -8.897 -15.642 9.240 1.00 62.12 87 PRO A CA 1
ATOM 714 C C . PRO A 1 87 ? -9.034 -15.121 10.673 1.00 62.12 87 PRO A C 1
ATOM 716 O O . PRO A 1 87 ? -9.136 -13.917 10.895 1.00 62.12 87 PRO A O 1
ATOM 719 N N . LYS A 1 88 ? -9.009 -16.000 11.684 1.00 70.12 88 LYS A N 1
ATOM 720 C CA . LYS A 1 88 ? -9.036 -15.573 13.093 1.00 70.12 88 LYS A CA 1
ATOM 721 C C . LYS A 1 88 ? -7.752 -14.869 13.515 1.00 70.12 88 LYS A C 1
ATOM 723 O O . LYS A 1 88 ? -7.739 -14.209 14.549 1.00 70.12 88 LYS A O 1
ATOM 728 N N . ARG A 1 89 ? -6.684 -15.008 12.726 1.00 69.50 89 ARG A N 1
ATOM 729 C CA . ARG A 1 89 ? -5.400 -14.349 12.959 1.00 69.50 89 ARG A CA 1
ATOM 730 C C . ARG A 1 89 ? -5.285 -13.012 12.234 1.00 69.50 89 ARG A C 1
ATOM 732 O O . ARG A 1 89 ? -4.196 -12.457 12.232 1.00 69.50 89 ARG A O 1
ATOM 739 N N . SER A 1 90 ? -6.353 -12.493 11.628 1.00 74.88 90 SER A N 1
ATOM 740 C CA . SER A 1 90 ? -6.328 -11.189 10.964 1.00 74.88 90 SER A CA 1
ATOM 741 C C . SER A 1 90 ? -6.003 -10.043 11.925 1.00 74.88 90 SER A C 1
ATOM 743 O O . SER A 1 90 ? -6.559 -9.961 13.020 1.00 74.88 90 SER A O 1
ATOM 745 N N . SER A 1 91 ? -5.153 -9.113 11.490 1.00 81.94 91 SER A N 1
ATOM 746 C CA . SER A 1 91 ? -4.980 -7.804 12.128 1.00 81.94 91 SER A CA 1
ATOM 747 C C . SER A 1 91 ? -5.654 -6.721 11.296 1.00 81.94 91 SER A C 1
ATOM 749 O O . SER A 1 91 ? -5.516 -6.707 10.076 1.00 81.94 91 SER A O 1
ATOM 751 N N . PHE A 1 92 ? -6.356 -5.801 11.954 1.00 84.88 92 PHE A N 1
ATOM 752 C CA . PHE A 1 92 ? -7.098 -4.736 11.285 1.00 84.88 92 PHE A CA 1
ATOM 753 C C . PHE A 1 92 ? -6.408 -3.396 11.500 1.00 84.88 92 PHE A C 1
ATOM 755 O O . PHE A 1 92 ? -6.022 -3.079 12.625 1.00 84.88 92 PHE A O 1
ATOM 762 N N . HIS A 1 93 ? -6.209 -2.617 10.442 1.00 87.44 93 HIS A N 1
ATOM 763 C CA . HIS A 1 93 ? -5.492 -1.344 10.502 1.00 87.44 93 HIS A CA 1
ATOM 764 C C . HIS A 1 93 ? -6.395 -0.196 10.068 1.00 87.44 93 HIS A C 1
ATOM 766 O O . HIS A 1 93 ? -7.099 -0.299 9.063 1.00 87.44 93 HIS A O 1
ATOM 772 N N . VAL A 1 94 ? -6.380 0.890 10.839 1.00 86.38 94 VAL A N 1
ATOM 773 C CA . VAL A 1 94 ? -7.127 2.114 10.546 1.00 86.38 94 VAL A CA 1
ATOM 774 C C . VAL A 1 94 ? -6.292 2.966 9.596 1.00 86.38 94 VAL A C 1
ATOM 776 O O . VAL A 1 94 ? -5.244 3.485 9.973 1.00 86.38 94 VAL A O 1
ATOM 779 N N . CYS A 1 95 ? -6.756 3.115 8.356 1.00 74.44 95 CYS A N 1
ATOM 780 C CA . CYS A 1 95 ? -5.998 3.746 7.276 1.00 74.44 95 CYS A CA 1
ATOM 781 C C . CYS A 1 95 ? -6.416 5.189 6.946 1.00 74.44 95 CYS A C 1
ATOM 783 O O . CYS A 1 95 ? -6.001 5.746 5.929 1.00 74.44 95 CYS A O 1
ATOM 785 N N . CYS A 1 96 ? -7.203 5.835 7.813 1.00 68.25 96 CYS A N 1
ATOM 786 C CA . CYS A 1 96 ? -7.647 7.227 7.636 1.00 68.25 96 CYS A CA 1
ATOM 787 C C . CYS A 1 96 ? -6.508 8.256 7.607 1.00 68.25 96 CYS A C 1
ATOM 789 O O . CYS A 1 96 ? -6.685 9.396 7.166 1.00 68.25 96 CYS A O 1
ATOM 791 N N . LEU A 1 97 ? -5.327 7.855 8.077 1.00 63.91 97 LEU A N 1
ATOM 792 C CA . LEU A 1 97 ? -4.151 8.705 8.123 1.00 63.91 97 LEU A CA 1
ATOM 793 C C . LEU A 1 97 ? -3.405 8.765 6.786 1.00 63.91 97 LEU A C 1
ATOM 795 O O . LEU A 1 97 ? -2.586 9.650 6.586 1.00 63.91 97 LEU A O 1
ATOM 799 N N . HIS A 1 98 ? -3.725 7.919 5.809 1.00 58.62 98 HIS A N 1
ATOM 800 C CA . HIS A 1 98 ? -2.948 7.866 4.564 1.00 58.62 98 HIS A CA 1
ATOM 801 C C . HIS A 1 98 ? -3.097 9.104 3.660 1.00 58.62 98 HIS A C 1
ATOM 803 O O . HIS A 1 98 ? -2.328 9.257 2.714 1.00 58.62 98 HIS A O 1
ATOM 809 N N . ASN A 1 99 ? -4.054 9.997 3.941 1.00 54.78 99 ASN A N 1
ATOM 810 C CA . ASN A 1 99 ? -4.244 11.246 3.190 1.00 54.78 99 ASN A CA 1
ATOM 811 C C . ASN A 1 99 ? -3.260 12.364 3.560 1.00 54.78 99 ASN A C 1
ATOM 813 O O . ASN A 1 99 ? -3.117 13.321 2.801 1.00 54.78 99 ASN A O 1
ATOM 817 N N . TRP A 1 100 ? -2.574 12.271 4.699 1.00 65.31 100 TRP A N 1
ATOM 818 C CA . TRP A 1 100 ? -1.541 13.236 5.076 1.00 65.31 100 TRP A CA 1
ATOM 819 C C . TRP A 1 100 ? -0.148 12.626 4.894 1.00 65.31 100 TRP A C 1
ATOM 821 O O . TRP A 1 100 ? 0.005 11.437 4.644 1.00 65.31 100 TRP A O 1
ATOM 831 N N . ARG A 1 101 ? 0.900 13.448 4.941 1.00 65.38 101 ARG A N 1
ATOM 832 C CA . ARG A 1 101 ? 2.292 12.971 4.947 1.00 65.38 101 ARG A CA 1
ATOM 833 C C . ARG A 1 101 ? 2.850 13.160 6.340 1.00 65.38 101 ARG A C 1
ATOM 835 O O . ARG A 1 101 ? 2.570 14.190 6.938 1.00 65.38 101 ARG A O 1
ATOM 842 N N . ALA A 1 102 ? 3.658 12.224 6.826 1.00 68.19 102 ALA A N 1
ATOM 843 C CA . ALA A 1 102 ? 4.359 12.426 8.086 1.00 68.19 102 ALA A CA 1
ATOM 844 C C . ALA A 1 102 ? 5.190 13.720 8.018 1.00 68.19 102 ALA A C 1
ATOM 846 O O . ALA A 1 102 ? 5.912 13.964 7.048 1.00 68.19 102 ALA A O 1
ATOM 847 N N . LYS A 1 103 ? 4.997 14.596 9.005 1.00 73.25 103 LYS A N 1
ATOM 848 C CA . LYS A 1 103 ? 5.663 15.893 9.118 1.00 73.25 103 LYS A CA 1
ATOM 849 C C . LYS A 1 103 ? 5.930 16.176 10.586 1.00 73.25 103 LYS A C 1
ATOM 851 O O . LYS A 1 103 ? 5.162 15.758 11.442 1.00 73.25 103 LYS A O 1
ATOM 856 N N . LYS A 1 104 ? 6.980 16.951 10.851 1.00 73.62 104 LYS A N 1
ATOM 857 C CA . LYS A 1 104 ? 7.370 17.365 12.207 1.00 73.62 104 LYS A CA 1
ATOM 858 C C . LYS A 1 104 ? 6.319 18.215 12.926 1.00 73.62 104 LYS A C 1
ATOM 860 O O . LYS A 1 104 ? 6.319 18.266 14.144 1.00 73.62 104 LYS A O 1
ATOM 865 N N . GLU A 1 105 ? 5.466 18.903 12.171 1.00 79.50 105 GLU A N 1
ATOM 866 C CA . GLU A 1 105 ? 4.388 19.744 12.706 1.00 79.50 105 GLU A CA 1
ATOM 867 C C . GLU A 1 105 ? 3.192 18.941 13.232 1.00 79.50 105 GLU A C 1
ATOM 869 O O . GLU A 1 105 ? 2.377 19.491 13.963 1.00 79.50 105 GLU A O 1
ATOM 874 N N . TYR A 1 106 ? 3.083 17.661 12.864 1.00 80.56 106 TYR A N 1
ATOM 875 C CA . TYR A 1 106 ? 2.011 16.788 13.327 1.00 80.56 106 TYR A CA 1
ATOM 876 C C . TYR A 1 106 ? 2.445 16.068 14.595 1.00 80.56 106 TYR A C 1
ATOM 878 O O . TYR A 1 106 ? 3.464 15.380 14.611 1.00 80.56 106 TYR A O 1
ATOM 886 N N . ASP A 1 107 ? 1.662 16.243 15.649 1.00 86.56 107 ASP A N 1
ATOM 887 C CA . ASP A 1 107 ? 1.950 15.748 16.984 1.00 86.56 107 ASP A CA 1
ATOM 888 C C . ASP A 1 107 ? 0.953 14.663 17.430 1.00 86.56 107 ASP A C 1
ATOM 890 O O . ASP A 1 107 ? 0.164 14.139 16.631 1.00 86.56 107 ASP A O 1
ATOM 894 N N . GLY A 1 108 ? 1.043 14.248 18.696 1.00 87.38 108 GLY A N 1
ATOM 895 C CA . GLY A 1 108 ? 0.228 13.158 19.234 1.00 87.38 108 GLY A CA 1
ATOM 896 C C . GLY A 1 108 ? -1.256 13.499 19.199 1.00 87.38 108 GLY A C 1
ATOM 897 O O . GLY A 1 108 ? -2.092 12.656 18.855 1.00 87.38 108 GLY A O 1
ATOM 898 N N . ARG A 1 109 ? -1.573 14.768 19.465 1.00 90.94 109 ARG A N 1
ATOM 899 C CA . ARG A 1 109 ? -2.930 15.294 19.372 1.00 90.94 109 ARG A CA 1
ATOM 900 C C . ARG A 1 109 ? -3.476 15.227 17.951 1.00 90.94 109 ARG A C 1
ATOM 902 O O . ARG A 1 109 ? -4.587 14.732 17.768 1.00 90.94 109 ARG A O 1
ATOM 909 N N . PHE A 1 110 ? -2.701 15.644 16.952 1.00 89.56 110 PHE A N 1
ATOM 910 C CA . PHE A 1 110 ? -3.126 15.537 15.554 1.00 89.56 110 PHE A CA 1
ATOM 911 C C . PHE A 1 110 ? -3.463 14.088 15.162 1.00 89.56 110 PHE A C 1
ATOM 913 O O . PHE A 1 110 ? -4.494 13.829 14.538 1.00 89.56 110 PHE A O 1
ATOM 920 N N . ILE A 1 111 ? -2.619 13.122 15.545 1.00 89.06 111 ILE A N 1
ATOM 921 C CA . ILE A 1 111 ? -2.854 11.695 15.263 1.00 89.06 111 ILE A CA 1
ATOM 922 C C . ILE A 1 111 ? -4.170 11.233 15.905 1.00 89.06 111 ILE A C 1
ATOM 924 O O . ILE A 1 111 ? -4.985 10.598 15.232 1.00 89.06 111 ILE A O 1
ATOM 928 N N . TYR A 1 112 ? -4.390 11.573 17.177 1.00 93.00 112 TYR A N 1
ATOM 929 C CA . TYR A 1 112 ? -5.616 11.245 17.904 1.00 93.00 112 TYR A CA 1
ATOM 930 C C . TYR A 1 112 ? -6.864 11.827 17.233 1.00 93.00 112 TYR A C 1
ATOM 932 O O . TYR A 1 112 ? -7.799 11.080 16.941 1.00 93.00 112 TYR A O 1
ATOM 940 N N . GLU A 1 113 ? -6.861 13.128 16.933 1.00 90.31 113 GLU A N 1
ATOM 941 C CA . GLU A 1 113 ? -8.002 13.830 16.333 1.00 90.31 113 GLU A CA 1
ATOM 942 C C . GLU A 1 113 ? -8.395 13.194 14.998 1.00 90.31 113 GLU A C 1
ATOM 944 O O . GLU A 1 113 ? -9.572 13.023 14.699 1.00 90.31 113 GLU A O 1
ATOM 949 N N . ARG A 1 114 ? -7.422 12.734 14.209 1.00 87.25 114 ARG A N 1
ATOM 950 C CA . ARG A 1 114 ? -7.716 12.047 12.949 1.00 87.25 114 ARG A CA 1
ATOM 951 C C . ARG A 1 114 ? -8.313 10.646 13.133 1.00 87.25 114 ARG A C 1
ATOM 953 O O . ARG A 1 114 ? -9.126 10.230 12.304 1.00 87.25 114 ARG A O 1
ATOM 960 N N . ILE A 1 115 ? -7.927 9.908 14.176 1.00 91.19 115 ILE A N 1
ATOM 961 C CA . ILE A 1 115 ? -8.565 8.623 14.517 1.00 91.19 115 ILE A CA 1
ATOM 962 C C . ILE A 1 115 ? -9.999 8.877 14.992 1.00 91.19 115 ILE A C 1
ATOM 964 O O . ILE A 1 115 ? -10.918 8.163 14.589 1.00 91.19 115 ILE A O 1
ATOM 968 N N . GLU A 1 116 ? -10.197 9.910 15.809 1.00 92.38 116 GLU A N 1
ATOM 969 C CA . GLU A 1 116 ? -11.503 10.303 16.331 1.00 92.38 116 GLU A CA 1
ATOM 970 C C . GLU A 1 116 ? -12.454 10.747 15.212 1.00 92.38 116 GLU A C 1
ATOM 972 O O . GLU A 1 116 ? -13.563 10.217 15.118 1.00 92.38 116 GLU A O 1
ATOM 977 N N . SER A 1 117 ? -12.004 11.616 14.300 1.00 88.69 117 SER A N 1
ATOM 978 C CA . SER A 1 117 ? -12.783 12.031 13.126 1.00 88.69 117 SER A CA 1
ATOM 979 C C . SER A 1 117 ? -13.141 10.848 12.233 1.00 88.69 117 SER A C 1
ATOM 981 O O . SER A 1 117 ? -14.293 10.699 11.835 1.00 88.69 117 SER A O 1
ATOM 983 N N . TRP A 1 118 ? -12.197 9.938 11.977 1.00 89.19 118 TRP A N 1
ATOM 984 C CA . TRP A 1 118 ? -12.491 8.715 11.228 1.00 89.19 118 TRP A CA 1
ATOM 985 C C . TRP A 1 118 ? -13.564 7.856 11.906 1.00 89.19 118 TRP A C 1
ATOM 987 O O . TRP A 1 118 ? -14.467 7.351 11.232 1.00 89.19 118 TRP A O 1
ATOM 997 N N . LEU A 1 119 ? -13.494 7.684 13.229 1.00 92.19 119 LEU A N 1
ATOM 998 C CA . LEU A 1 119 ? -14.514 6.950 13.973 1.00 92.19 119 LEU A CA 1
ATOM 999 C C . LEU A 1 119 ? -15.871 7.661 13.869 1.00 92.19 119 LEU A C 1
ATOM 1001 O O . LEU A 1 119 ? -16.886 7.011 13.609 1.00 92.19 119 LEU A O 1
ATOM 1005 N N . ALA A 1 120 ? -15.899 8.987 14.000 1.00 90.81 120 ALA A N 1
ATOM 1006 C CA . ALA A 1 120 ? -17.112 9.780 13.839 1.00 90.81 120 ALA A CA 1
ATOM 1007 C C . ALA A 1 120 ? -17.733 9.605 12.448 1.00 90.81 120 ALA A C 1
ATOM 1009 O O . ALA A 1 120 ? -18.923 9.306 12.340 1.00 90.81 120 ALA A O 1
ATOM 1010 N N . SER A 1 121 ? -16.941 9.678 11.383 1.00 87.88 121 SER A N 1
ATOM 1011 C CA . SER A 1 121 ? -17.440 9.540 10.011 1.00 87.88 121 SER A CA 1
ATOM 1012 C C . SER A 1 121 ? -17.981 8.139 9.714 1.00 87.88 121 SER A C 1
ATOM 1014 O O . SER A 1 121 ? -19.023 7.982 9.072 1.00 87.88 121 SER A O 1
ATOM 1016 N N . ASN A 1 122 ? -17.357 7.095 10.268 1.00 87.62 122 ASN A N 1
ATOM 1017 C CA . ASN A 1 122 ? -17.853 5.719 10.141 1.00 87.62 122 ASN A CA 1
ATOM 1018 C C . ASN A 1 122 ? -19.128 5.428 10.934 1.00 87.62 122 ASN A C 1
ATOM 1020 O O . ASN A 1 122 ? -19.888 4.530 10.566 1.00 87.62 122 ASN A O 1
ATOM 1024 N N . THR A 1 123 ? -19.347 6.142 12.034 1.00 88.56 123 THR A N 1
ATOM 1025 C CA . THR A 1 123 ? -20.480 5.911 12.940 1.00 88.56 123 THR A CA 1
ATOM 1026 C C . THR A 1 123 ? -21.667 6.823 12.651 1.00 88.56 123 THR A C 1
ATOM 1028 O O . THR A 1 123 ? -22.805 6.453 12.937 1.00 88.56 123 THR A O 1
ATOM 1031 N N . THR A 1 124 ? -21.430 7.993 12.062 1.00 85.88 124 THR A N 1
ATOM 1032 C CA . THR A 1 124 ? -22.474 8.943 11.643 1.00 85.88 124 THR A CA 1
ATOM 1033 C C . THR A 1 124 ? -22.850 8.786 10.170 1.00 85.88 124 THR A C 1
ATOM 1035 O O . THR A 1 124 ? -23.963 9.131 9.786 1.00 85.88 124 THR A O 1
ATOM 1038 N N . GLY A 1 125 ? -21.946 8.251 9.341 1.00 79.56 125 GLY A N 1
ATOM 1039 C CA . GLY A 1 125 ? -22.119 8.164 7.890 1.00 79.56 125 GLY A CA 1
ATOM 1040 C C . GLY A 1 125 ? -21.829 9.471 7.144 1.00 79.56 125 GLY A C 1
ATOM 1041 O O . GLY A 1 125 ? -21.921 9.488 5.915 1.00 79.56 125 GLY A O 1
ATOM 1042 N N . THR A 1 126 ? -21.453 10.538 7.852 1.00 82.56 126 THR A N 1
ATOM 1043 C CA . THR A 1 126 ? -21.078 11.835 7.277 1.00 82.56 126 THR A CA 1
ATOM 1044 C C . THR A 1 126 ? -19.568 11.887 7.110 1.00 82.56 126 THR A C 1
ATOM 1046 O O . THR A 1 126 ? -18.850 11.775 8.091 1.00 82.56 126 THR A O 1
ATOM 1049 N N . TRP A 1 127 ? -19.084 12.068 5.883 1.00 74.94 127 TRP A N 1
ATOM 1050 C CA . TRP A 1 127 ? -17.652 12.054 5.579 1.00 74.94 127 TRP A CA 1
ATOM 1051 C C . TRP A 1 127 ? -17.152 13.437 5.197 1.00 74.94 127 TRP A C 1
ATOM 1053 O O . TRP A 1 127 ? -17.768 14.112 4.368 1.00 74.94 127 TRP A O 1
ATOM 1063 N N . SER A 1 128 ? -16.011 13.838 5.760 1.00 67.75 128 SER A N 1
ATOM 1064 C CA . SER A 1 128 ? -15.288 14.998 5.250 1.00 67.75 128 SER A CA 1
ATOM 1065 C C . SER A 1 128 ? -14.538 14.621 3.969 1.00 67.75 128 SER A C 1
ATOM 1067 O O . SER A 1 128 ? -14.045 13.503 3.809 1.00 67.75 128 SER A O 1
ATOM 1069 N N . ILE A 1 129 ? -14.432 15.568 3.035 1.00 64.81 129 ILE A N 1
ATOM 1070 C CA . ILE A 1 129 ? -13.685 15.371 1.781 1.00 64.81 129 ILE A CA 1
ATOM 1071 C C . ILE A 1 129 ? -12.203 15.057 2.069 1.00 64.81 129 ILE A C 1
ATOM 1073 O O . ILE A 1 129 ? -11.563 14.332 1.317 1.00 64.81 129 ILE A O 1
ATOM 1077 N N . GLU A 1 130 ? -11.665 15.552 3.186 1.00 57.59 130 GLU A N 1
ATOM 1078 C CA . GLU A 1 130 ? -10.284 15.308 3.624 1.00 57.59 130 GLU A CA 1
ATOM 1079 C C . GLU A 1 130 ? -10.051 13.889 4.185 1.00 57.59 130 GLU A C 1
ATOM 1081 O O . GLU A 1 130 ? -8.907 13.449 4.363 1.00 57.59 130 GLU A O 1
ATOM 1086 N N . GLU A 1 131 ? -11.124 13.160 4.487 1.00 58.25 131 GLU A N 1
ATOM 1087 C CA . GLU A 1 131 ? -11.101 11.783 4.991 1.00 58.25 131 GLU A CA 1
ATOM 1088 C C . GLU A 1 131 ? -11.438 10.751 3.918 1.00 58.25 131 GLU A C 1
ATOM 1090 O O . GLU A 1 131 ? -11.065 9.586 4.068 1.00 58.25 131 GLU A O 1
ATOM 1095 N N . ASP A 1 132 ? -12.101 11.159 2.836 1.00 58.53 132 ASP A N 1
ATOM 1096 C CA . ASP A 1 132 ? -12.494 10.253 1.764 1.00 58.53 132 ASP A CA 1
ATOM 1097 C C . ASP A 1 132 ? -11.243 9.836 0.970 1.00 58.53 132 ASP A C 1
ATOM 1099 O O . ASP A 1 132 ? -10.715 10.574 0.134 1.00 58.53 132 ASP A O 1
ATOM 1103 N N . LEU A 1 133 ? -10.713 8.636 1.242 1.00 53.38 133 LEU A N 1
ATOM 1104 C CA . LEU A 1 133 ? -9.793 8.007 0.287 1.00 53.38 133 LEU A CA 1
ATOM 1105 C C . LEU A 1 133 ? -10.604 7.736 -0.979 1.00 53.38 133 LEU A C 1
ATOM 1107 O O . LEU A 1 133 ? -11.608 7.024 -0.909 1.00 53.38 133 LEU A O 1
ATOM 1111 N N . ALA A 1 134 ? -10.150 8.241 -2.129 1.00 45.16 134 ALA A N 1
ATOM 1112 C CA . ALA A 1 134 ? -10.783 7.948 -3.410 1.00 45.16 134 ALA A CA 1
ATOM 1113 C C . ALA A 1 134 ? -11.028 6.433 -3.529 1.00 45.16 134 ALA A C 1
ATOM 1115 O O . ALA A 1 134 ? -10.096 5.628 -3.573 1.00 45.16 134 ALA A O 1
ATOM 1116 N N . THR A 1 135 ? -12.301 6.034 -3.562 1.00 38.59 135 THR A N 1
ATOM 1117 C CA . THR A 1 135 ? -12.729 4.624 -3.516 1.00 38.59 135 THR A CA 1
ATOM 1118 C C . THR A 1 135 ? -12.457 3.865 -4.820 1.00 38.59 135 THR A C 1
ATOM 1120 O O . THR A 1 135 ? -12.891 2.723 -4.988 1.00 38.59 135 THR A O 1
ATOM 1123 N N . TRP A 1 136 ? -11.704 4.455 -5.751 1.00 37.19 136 TRP A N 1
ATOM 1124 C CA . TRP A 1 136 ? -11.417 3.888 -7.060 1.00 37.19 136 TRP A CA 1
ATOM 1125 C C . TRP A 1 136 ? -9.919 3.671 -7.273 1.00 37.19 136 TRP A C 1
ATOM 1127 O O . TRP A 1 136 ? -9.190 4.594 -7.601 1.00 37.19 136 TRP A O 1
ATOM 1137 N N . ARG A 1 137 ? -9.553 2.383 -7.179 1.00 35.75 137 ARG A N 1
ATOM 1138 C CA . ARG A 1 137 ? -8.546 1.649 -7.969 1.00 35.75 137 ARG A CA 1
ATOM 1139 C C . ARG A 1 137 ? -7.118 2.214 -7.972 1.00 35.75 137 ARG A C 1
ATOM 1141 O O . ARG A 1 137 ? -6.856 3.303 -8.454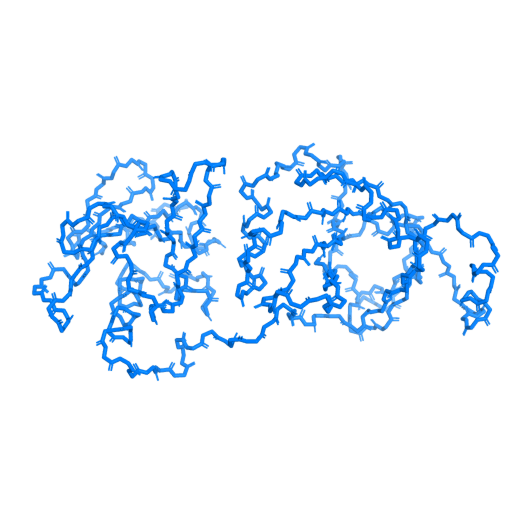 1.00 35.75 137 ARG A O 1
ATOM 1148 N N . ILE A 1 138 ? -6.171 1.361 -7.570 1.00 41.12 138 ILE A N 1
ATOM 1149 C CA . ILE A 1 138 ? -4.740 1.407 -7.943 1.00 41.12 138 ILE A CA 1
ATOM 1150 C C . ILE A 1 138 ? -4.645 1.933 -9.405 1.00 41.12 138 ILE A C 1
ATOM 1152 O O . ILE A 1 138 ? -5.306 1.359 -10.272 1.00 41.12 138 ILE A O 1
ATOM 1156 N N . LEU A 1 139 ? -4.045 3.087 -9.748 1.00 39.94 139 LEU A N 1
ATOM 1157 C CA . LEU A 1 139 ? -2.736 3.686 -9.435 1.00 39.94 139 LEU A CA 1
ATOM 1158 C C . LEU A 1 139 ? -2.805 5.226 -9.276 1.00 39.94 139 LEU A C 1
ATOM 1160 O O . LEU A 1 139 ? -3.537 5.871 -10.026 1.00 39.94 139 LEU A O 1
ATOM 1164 N N . PRO A 1 140 ? -1.905 5.855 -8.502 1.00 37.81 140 PRO A N 1
ATOM 1165 C CA . PRO A 1 140 ? -1.328 7.131 -8.897 1.00 37.81 140 PRO A CA 1
ATOM 1166 C C . PRO A 1 140 ? -0.412 6.923 -10.118 1.00 37.81 140 PRO A C 1
ATOM 1168 O O . PRO A 1 140 ? 0.630 6.272 -10.042 1.00 37.81 140 PRO A O 1
ATOM 1171 N N . GLN A 1 141 ? -0.798 7.470 -11.270 1.00 47.31 141 GLN A N 1
ATOM 1172 C CA . GLN A 1 141 ? 0.079 7.540 -12.441 1.00 47.31 141 GLN A CA 1
ATOM 1173 C C . GLN A 1 141 ? 1.118 8.649 -12.230 1.00 47.31 141 GLN A C 1
ATOM 1175 O O . GLN A 1 141 ? 0.948 9.775 -12.685 1.00 47.31 141 GLN A O 1
ATOM 1180 N N . PHE A 1 142 ? 2.214 8.342 -11.535 1.00 48.72 142 PHE A N 1
ATOM 1181 C CA . PHE A 1 142 ? 3.369 9.250 -11.459 1.00 48.72 142 PHE A CA 1
ATOM 1182 C C . PHE A 1 142 ? 4.206 9.251 -12.747 1.00 48.72 142 PHE A C 1
ATOM 1184 O O . PHE A 1 142 ? 5.159 10.019 -12.874 1.00 48.72 142 PHE A O 1
ATOM 1191 N N . SER A 1 143 ? 3.856 8.387 -13.703 1.00 57.59 143 SER A N 1
ATOM 1192 C CA . SER A 1 143 ? 4.560 8.228 -14.963 1.00 57.59 143 SER A CA 1
ATOM 1193 C C . SER A 1 143 ? 3.602 8.064 -16.137 1.00 57.59 143 SER A C 1
ATOM 1195 O O . SER A 1 143 ? 2.569 7.412 -16.014 1.00 57.59 143 SER A O 1
ATOM 1197 N N . LEU A 1 144 ? 4.002 8.591 -17.298 1.00 61.88 144 LEU A N 1
ATOM 1198 C CA . LEU A 1 144 ? 3.354 8.316 -18.585 1.00 61.88 144 LEU A CA 1
ATOM 1199 C C . LEU A 1 144 ? 3.775 6.963 -19.182 1.00 61.88 144 LEU A C 1
ATOM 1201 O O . LEU A 1 144 ? 3.518 6.711 -20.349 1.00 61.88 144 LEU A O 1
ATOM 1205 N N . SER A 1 145 ? 4.461 6.110 -18.424 1.00 67.75 145 SER A N 1
ATOM 1206 C CA . SER A 1 145 ? 4.994 4.833 -18.897 1.00 67.75 145 SER A CA 1
ATOM 1207 C C . SER A 1 145 ? 3.922 3.872 -19.411 1.00 67.75 145 SER A C 1
ATOM 1209 O O . SER A 1 145 ? 2.840 3.748 -18.841 1.00 67.75 145 SER A O 1
ATOM 1211 N N . GLN A 1 146 ? 4.262 3.137 -20.467 1.00 70.69 146 GLN A N 1
ATOM 1212 C CA . GLN A 1 146 ? 3.421 2.114 -21.078 1.00 70.69 146 GLN A CA 1
ATOM 1213 C C . GLN A 1 146 ? 4.142 0.770 -21.092 1.00 70.69 146 GLN A C 1
ATOM 1215 O O . GLN A 1 146 ? 5.295 0.661 -21.514 1.00 70.69 146 GLN A O 1
ATOM 1220 N N . ILE A 1 147 ? 3.439 -0.270 -20.651 1.00 76.31 147 ILE A N 1
ATOM 1221 C CA . ILE A 1 147 ? 3.963 -1.632 -20.585 1.00 76.31 147 ILE A CA 1
ATOM 1222 C C . ILE A 1 147 ? 3.186 -2.489 -21.565 1.00 76.31 147 ILE A C 1
ATOM 1224 O O . ILE A 1 147 ? 1.962 -2.596 -21.482 1.00 76.31 147 ILE A O 1
ATOM 1228 N N . TYR A 1 148 ? 3.912 -3.125 -22.472 1.00 75.81 148 TYR A N 1
ATOM 1229 C CA . TYR A 1 148 ? 3.358 -4.041 -23.449 1.00 75.81 148 TYR A CA 1
ATOM 1230 C C . TYR A 1 148 ? 3.530 -5.465 -22.950 1.00 75.81 148 TYR A C 1
ATOM 1232 O O . TYR A 1 148 ? 4.642 -5.987 -22.908 1.00 75.81 148 TYR A O 1
ATOM 1240 N N . LEU A 1 149 ? 2.420 -6.100 -22.583 1.00 77.88 149 LEU A N 1
ATOM 1241 C CA . LEU A 1 149 ? 2.405 -7.502 -22.193 1.00 77.88 149 LEU A CA 1
ATOM 1242 C C . LEU A 1 149 ? 1.826 -8.359 -23.308 1.00 77.88 149 LEU A C 1
ATOM 1244 O O . LEU A 1 149 ? 0.721 -8.117 -23.793 1.00 77.88 149 LEU A O 1
ATOM 1248 N N . THR A 1 150 ? 2.563 -9.389 -23.698 1.00 75.19 150 THR A N 1
ATOM 1249 C CA . THR A 1 150 ? 2.091 -10.369 -24.671 1.00 75.19 150 THR A CA 1
ATOM 1250 C C . THR A 1 150 ? 1.143 -11.366 -24.005 1.00 75.19 150 THR A C 1
ATOM 1252 O O . THR A 1 150 ? 1.168 -11.594 -22.794 1.00 75.19 150 THR A O 1
ATOM 1255 N N . THR A 1 151 ? 0.293 -12.009 -24.806 1.00 76.56 151 THR A N 1
ATOM 1256 C CA . THR A 1 151 ? -0.571 -13.096 -24.323 1.00 76.56 151 THR A CA 1
ATOM 1257 C C . THR A 1 151 ? 0.239 -14.244 -23.719 1.00 76.56 151 THR A C 1
ATOM 1259 O O . THR A 1 151 ? -0.218 -14.882 -22.774 1.00 76.56 151 THR A O 1
ATOM 1262 N N . ASP A 1 152 ? 1.431 -14.507 -24.246 1.00 77.44 152 ASP A N 1
ATOM 1263 C CA . ASP A 1 152 ? 2.276 -15.616 -23.811 1.00 77.44 152 ASP A CA 1
ATOM 1264 C C . ASP A 1 152 ? 2.983 -15.282 -22.483 1.00 77.44 152 ASP A C 1
ATOM 1266 O O . ASP A 1 152 ? 2.986 -16.107 -21.563 1.00 77.44 152 ASP A O 1
ATOM 1270 N N . PHE A 1 153 ? 3.392 -14.027 -22.282 1.00 81.62 153 PHE A N 1
ATOM 1271 C CA . PHE A 1 153 ? 3.789 -13.518 -20.971 1.00 81.62 153 PHE A CA 1
ATOM 1272 C C . PHE A 1 153 ? 2.653 -13.614 -19.941 1.00 81.62 153 PHE A C 1
ATOM 1274 O O . PHE A 1 153 ? 2.866 -14.086 -18.825 1.00 81.62 153 PHE A O 1
ATOM 1281 N N . LEU A 1 154 ? 1.415 -13.255 -20.305 1.00 81.31 154 LEU A N 1
ATOM 1282 C CA . LEU A 1 154 ? 0.263 -13.390 -19.400 1.00 81.31 154 LEU A CA 1
ATOM 1283 C C . LEU A 1 154 ? -0.030 -14.852 -19.026 1.00 81.31 154 LEU A C 1
ATOM 1285 O O . LEU A 1 154 ? -0.345 -15.134 -17.867 1.00 81.31 154 LEU A O 1
ATOM 1289 N N . LYS A 1 155 ? 0.107 -15.792 -19.971 1.00 81.69 155 LYS A N 1
ATOM 1290 C CA . LYS A 1 155 ? 0.029 -17.235 -19.678 1.00 81.69 155 LYS A CA 1
ATOM 1291 C C . LYS A 1 155 ? 1.138 -17.657 -18.718 1.00 81.69 155 LYS A C 1
ATOM 1293 O O . LYS A 1 155 ? 0.855 -18.362 -17.752 1.00 81.69 155 LYS A O 1
ATOM 1298 N N . THR A 1 156 ? 2.359 -17.176 -18.938 1.00 84.62 156 THR A N 1
ATOM 1299 C CA . THR A 1 156 ? 3.504 -17.441 -18.061 1.00 84.62 156 THR A CA 1
ATOM 1300 C C . THR A 1 156 ? 3.213 -16.974 -16.635 1.00 84.62 156 THR A C 1
ATOM 1302 O O . THR A 1 156 ? 3.279 -17.783 -15.712 1.00 84.62 156 THR A O 1
ATOM 1305 N N . ILE A 1 157 ? 2.763 -15.724 -16.454 1.00 84.06 157 ILE A N 1
ATOM 1306 C CA . ILE A 1 157 ? 2.350 -15.193 -15.143 1.00 84.06 157 ILE A CA 1
ATOM 1307 C C . ILE A 1 157 ? 1.256 -16.054 -14.509 1.00 84.06 157 ILE A C 1
ATOM 1309 O O . ILE A 1 157 ? 1.307 -16.354 -13.316 1.00 84.06 157 ILE A O 1
ATOM 1313 N N . SER A 1 158 ? 0.262 -16.479 -15.292 1.00 80.75 158 SER A N 1
ATOM 1314 C CA . SER A 1 158 ? -0.843 -17.285 -14.771 1.00 80.75 158 SER A CA 1
ATOM 1315 C C . SER A 1 158 ? -0.386 -18.634 -14.199 1.00 80.75 158 SER A C 1
ATOM 1317 O O . SER A 1 158 ? -1.010 -19.117 -13.253 1.00 80.75 158 SER A O 1
ATOM 1319 N N . GLY A 1 159 ? 0.726 -19.193 -14.691 1.00 82.75 159 GLY A N 1
ATOM 1320 C CA . GLY A 1 159 ? 1.336 -20.429 -14.192 1.00 82.75 159 GLY A CA 1
ATOM 1321 C C . GLY A 1 159 ? 2.229 -20.260 -12.957 1.00 82.75 159 GLY A C 1
ATOM 1322 O O . GLY A 1 159 ? 2.588 -21.255 -12.332 1.00 82.75 159 GLY A O 1
ATOM 1323 N N . LEU A 1 160 ? 2.572 -19.027 -12.568 1.00 86.56 160 LEU A N 1
ATOM 1324 C CA . LEU A 1 160 ? 3.421 -18.765 -11.402 1.00 86.56 160 LEU A CA 1
ATOM 1325 C C . LEU A 1 160 ? 2.731 -19.162 -10.087 1.00 86.56 160 LEU A C 1
ATOM 1327 O O . LEU A 1 160 ? 1.495 -19.158 -9.978 1.00 86.56 160 LEU A O 1
ATOM 1331 N N . LYS A 1 161 ? 3.532 -19.478 -9.063 1.00 86.75 161 LYS A N 1
ATOM 1332 C CA . LYS A 1 161 ? 3.032 -19.704 -7.703 1.00 86.75 161 LYS A CA 1
ATOM 1333 C C . LYS A 1 161 ? 2.582 -18.382 -7.088 1.00 86.75 161 LYS A C 1
ATOM 1335 O O . LYS A 1 161 ? 3.114 -17.314 -7.380 1.00 86.75 161 LYS A O 1
ATOM 1340 N N . ILE A 1 162 ? 1.560 -18.479 -6.248 1.00 85.94 162 ILE A N 1
ATOM 1341 C CA . ILE A 1 162 ? 1.008 -17.347 -5.507 1.00 85.94 162 ILE A CA 1
ATOM 1342 C C . ILE A 1 162 ? 1.999 -16.915 -4.413 1.00 85.94 162 ILE A C 1
ATOM 1344 O O . ILE A 1 162 ? 2.736 -17.746 -3.883 1.00 85.94 162 ILE A O 1
ATOM 1348 N N . ASN A 1 163 ? 2.009 -15.621 -4.087 1.00 79.06 163 ASN A N 1
ATOM 1349 C CA . ASN A 1 163 ? 2.823 -14.976 -3.052 1.00 79.06 163 ASN A CA 1
ATOM 1350 C C . ASN A 1 163 ? 4.322 -15.292 -3.172 1.00 79.06 163 ASN A C 1
ATOM 1352 O O . ASN A 1 163 ? 5.043 -15.381 -2.185 1.00 79.06 163 ASN A O 1
ATOM 1356 N N . THR A 1 164 ? 4.778 -15.512 -4.404 1.00 84.19 164 THR A N 1
ATOM 1357 C CA . THR A 1 164 ? 6.180 -15.753 -4.728 1.00 84.19 164 THR A CA 1
ATOM 1358 C C . THR A 1 164 ? 6.666 -14.608 -5.603 1.00 84.19 164 THR A C 1
ATOM 1360 O O . THR A 1 164 ? 5.994 -14.224 -6.564 1.00 84.19 164 THR A O 1
ATOM 1363 N N . LEU A 1 165 ? 7.823 -14.058 -5.245 1.00 86.88 165 LEU A N 1
ATOM 1364 C CA . LEU A 1 165 ? 8.464 -12.975 -5.969 1.00 86.88 165 LEU A CA 1
ATOM 1365 C C . LEU A 1 165 ? 9.353 -13.558 -7.074 1.00 86.88 165 LEU A C 1
ATOM 1367 O O . LEU A 1 165 ? 10.298 -14.294 -6.793 1.00 86.88 165 LEU A O 1
ATOM 1371 N N . TYR A 1 166 ? 9.057 -13.228 -8.327 1.00 89.06 166 TYR A N 1
ATOM 1372 C CA . TYR A 1 166 ? 9.820 -13.685 -9.488 1.00 89.06 166 TYR A CA 1
ATOM 1373 C C . TYR A 1 166 ? 10.585 -12.535 -10.126 1.00 89.06 166 TYR A C 1
ATOM 1375 O O . TYR A 1 166 ? 10.108 -11.407 -10.138 1.00 89.06 166 TYR A O 1
ATOM 1383 N N . GLN A 1 167 ? 11.744 -12.819 -10.710 1.00 89.44 167 GLN A N 1
ATOM 1384 C CA . GLN A 1 167 ? 12.505 -11.842 -11.484 1.00 89.44 167 GLN A CA 1
ATOM 1385 C C . GLN A 1 167 ? 12.340 -12.137 -12.969 1.00 89.44 167 GLN A C 1
ATOM 1387 O O . GLN A 1 167 ? 12.570 -13.264 -13.405 1.00 89.44 167 GLN A O 1
ATOM 1392 N N . TYR A 1 168 ? 11.944 -11.126 -13.733 1.00 88.38 168 TYR A N 1
ATOM 1393 C CA . TYR A 1 168 ? 11.788 -11.218 -15.177 1.00 88.38 168 TYR A CA 1
ATOM 1394 C C . TYR A 1 168 ? 12.553 -10.091 -15.867 1.00 88.38 168 TYR A C 1
ATOM 1396 O O . TYR A 1 168 ? 12.408 -8.928 -15.482 1.00 88.38 168 TYR A O 1
ATOM 1404 N N . PRO A 1 169 ? 13.352 -10.397 -16.898 1.00 87.69 169 PRO A N 1
ATOM 1405 C CA . PRO A 1 169 ? 13.998 -9.368 -17.689 1.00 87.69 169 PRO A CA 1
ATOM 1406 C C . PRO A 1 169 ? 12.981 -8.644 -18.577 1.00 87.69 169 PRO A C 1
ATOM 1408 O O . PRO A 1 169 ? 12.100 -9.255 -19.182 1.00 87.69 169 PRO A O 1
ATOM 1411 N N . PHE A 1 170 ? 13.114 -7.327 -18.664 1.00 87.38 170 PHE A N 1
ATOM 1412 C CA . PHE A 1 170 ? 12.344 -6.443 -19.530 1.00 87.38 170 PHE A CA 1
ATOM 1413 C C . PHE A 1 170 ? 13.301 -5.582 -20.348 1.00 87.38 170 PHE A C 1
ATOM 1415 O O . PHE A 1 170 ? 14.312 -5.094 -19.846 1.00 87.38 170 PHE A O 1
ATOM 1422 N N . LEU A 1 171 ? 12.958 -5.347 -21.608 1.00 86.69 171 LEU A N 1
ATOM 1423 C CA . LEU A 1 171 ? 13.543 -4.271 -22.394 1.00 86.69 171 LEU A CA 1
ATOM 1424 C C . LEU A 1 171 ? 12.690 -3.021 -22.247 1.00 86.69 171 LEU A C 1
ATOM 1426 O O . LEU A 1 171 ? 11.466 -3.105 -22.154 1.00 86.69 171 LEU A O 1
ATOM 1430 N N . HIS A 1 172 ? 13.315 -1.854 -22.286 1.00 84.38 172 HIS A N 1
ATOM 1431 C CA . HIS A 1 172 ? 12.587 -0.597 -22.360 1.00 84.38 172 HIS A CA 1
ATOM 1432 C C . HIS A 1 172 ? 13.371 0.509 -23.050 1.00 84.38 172 HIS A C 1
ATOM 1434 O O . HIS A 1 172 ? 14.575 0.390 -23.262 1.00 84.38 172 HIS A O 1
ATOM 1440 N N . SER A 1 173 ? 12.679 1.582 -23.429 1.00 86.00 173 SER A N 1
ATOM 1441 C CA . SER A 1 173 ? 13.327 2.783 -23.972 1.00 86.00 173 SER A CA 1
ATOM 1442 C C . SER A 1 173 ? 14.345 3.342 -22.973 1.00 86.00 173 SER A C 1
ATOM 1444 O O . SER A 1 173 ? 14.050 3.359 -21.773 1.00 86.00 173 SER A O 1
ATOM 1446 N N . ARG A 1 174 ? 15.501 3.830 -23.451 1.00 88.62 174 ARG A N 1
ATOM 1447 C CA . ARG A 1 174 ? 16.483 4.512 -22.591 1.00 88.62 174 ARG A CA 1
ATOM 1448 C C . ARG A 1 174 ? 15.830 5.618 -21.760 1.00 88.62 174 ARG A C 1
ATOM 1450 O O . ARG A 1 174 ? 14.994 6.373 -22.259 1.00 88.62 174 ARG A O 1
ATOM 1457 N N . TYR A 1 175 ? 16.203 5.693 -20.483 1.00 88.00 175 TYR A N 1
ATOM 1458 C CA . TYR A 1 175 ? 15.695 6.732 -19.595 1.00 88.00 175 TYR A CA 1
ATOM 1459 C C . TYR A 1 175 ? 16.242 8.104 -19.973 1.00 88.00 175 TYR A C 1
ATOM 1461 O O . TYR A 1 175 ? 17.440 8.258 -20.204 1.00 88.00 175 TYR A O 1
ATOM 1469 N N . LEU A 1 176 ? 15.359 9.103 -19.979 1.00 89.31 176 LEU A N 1
ATOM 1470 C CA . LEU A 1 176 ? 15.763 10.498 -19.932 1.00 89.31 176 LEU A CA 1
ATOM 1471 C C . LEU A 1 176 ? 15.984 10.851 -18.464 1.00 89.31 176 LEU A C 1
ATOM 1473 O O . LEU A 1 176 ? 15.093 10.683 -17.630 1.00 89.31 176 LEU A O 1
ATOM 1477 N N . MET A 1 177 ? 17.169 11.337 -18.149 1.00 90.88 177 MET A N 1
ATOM 1478 C CA . MET A 1 177 ? 17.534 11.795 -16.820 1.00 90.88 177 MET A CA 1
ATOM 1479 C C . MET A 1 177 ? 16.896 13.165 -16.557 1.00 90.88 177 MET A C 1
ATOM 1481 O O . MET A 1 177 ? 16.603 13.921 -17.488 1.00 90.88 177 MET A O 1
ATOM 1485 N N . VAL A 1 178 ? 16.684 13.529 -15.292 1.00 86.31 178 VAL A N 1
ATOM 1486 C CA . VAL A 1 178 ? 16.085 14.834 -14.932 1.00 86.31 178 VAL A CA 1
ATOM 1487 C C . VAL A 1 178 ? 16.905 16.022 -15.461 1.00 86.31 178 VAL A C 1
ATOM 1489 O O . VAL A 1 178 ? 16.333 17.043 -15.830 1.00 86.31 178 VAL A O 1
ATOM 1492 N N . ASN A 1 179 ? 18.226 15.867 -15.593 1.00 88.75 179 ASN A N 1
ATOM 1493 C CA . ASN A 1 179 ? 19.121 16.875 -16.175 1.00 88.75 179 ASN A CA 1
ATOM 1494 C C . ASN A 1 179 ? 19.070 16.964 -17.718 1.00 88.75 179 ASN A C 1
ATOM 1496 O O . ASN A 1 179 ? 19.848 17.709 -18.307 1.00 88.75 179 ASN A O 1
ATOM 1500 N N . GLY A 1 180 ? 18.199 16.194 -18.377 1.00 87.31 180 GLY A N 1
ATOM 1501 C CA . GLY A 1 180 ? 18.039 16.176 -19.833 1.00 87.31 180 GLY A CA 1
ATOM 1502 C C . GLY A 1 180 ? 19.004 15.254 -20.582 1.00 87.31 180 GLY A C 1
ATOM 1503 O O . GLY A 1 180 ? 18.844 15.083 -21.787 1.00 87.31 180 GLY A O 1
ATOM 1504 N N . GLY A 1 181 ? 19.973 14.635 -19.901 1.00 89.31 181 GLY A N 1
ATOM 1505 C CA . GLY A 1 181 ? 20.835 13.614 -20.498 1.00 89.31 181 GLY A CA 1
ATOM 1506 C C . GLY A 1 181 ? 20.131 12.264 -20.638 1.00 89.31 181 GLY A C 1
ATOM 1507 O O . GLY A 1 181 ? 19.141 11.997 -19.966 1.00 89.31 181 GLY A O 1
ATOM 1508 N N . GLU A 1 182 ? 20.660 11.378 -21.476 1.00 88.75 182 GLU A N 1
ATOM 1509 C CA . GLU A 1 182 ? 20.177 9.996 -21.571 1.00 88.75 182 GLU A CA 1
ATOM 1510 C C . GLU A 1 182 ? 20.939 9.054 -20.630 1.00 88.75 182 GLU A C 1
ATOM 1512 O O . GLU A 1 182 ? 22.113 9.264 -20.299 1.00 88.75 182 GLU A O 1
ATOM 1517 N N . ALA A 1 183 ? 20.268 7.987 -20.202 1.00 85.81 183 ALA A N 1
ATOM 1518 C CA . ALA A 1 183 ? 20.857 6.926 -19.403 1.00 85.81 183 ALA A CA 1
ATOM 1519 C C . ALA A 1 183 ? 21.992 6.210 -20.156 1.00 85.81 183 ALA A C 1
ATOM 1521 O O . ALA A 1 183 ? 21.789 5.597 -21.200 1.00 85.81 183 ALA A O 1
ATOM 1522 N N . ARG A 1 184 ? 23.197 6.259 -19.576 1.00 83.12 184 ARG A N 1
ATOM 1523 C CA . ARG A 1 184 ? 24.429 5.641 -20.096 1.00 83.12 184 ARG A CA 1
ATOM 1524 C C . ARG A 1 184 ? 24.730 4.230 -19.570 1.00 83.12 184 ARG A C 1
ATOM 1526 O O . ARG A 1 184 ? 25.590 3.555 -20.117 1.00 83.12 184 ARG A O 1
ATOM 1533 N N . LYS A 1 185 ? 24.087 3.795 -18.484 1.00 78.94 185 LYS A N 1
ATOM 1534 C CA . LYS A 1 185 ? 24.263 2.460 -17.895 1.00 78.94 185 LYS A CA 1
ATOM 1535 C C . LYS A 1 185 ? 23.426 1.459 -18.679 1.00 78.94 185 LYS A C 1
ATOM 1537 O O . LYS A 1 185 ? 22.311 1.764 -19.091 1.00 78.94 185 LYS A O 1
ATOM 1542 N N . GLU A 1 186 ? 23.941 0.243 -18.799 1.00 77.75 186 GLU A N 1
ATOM 1543 C CA . GLU A 1 186 ? 23.300 -0.830 -19.567 1.00 77.75 186 GLU A CA 1
ATOM 1544 C C . GLU A 1 186 ? 22.012 -1.359 -18.920 1.00 77.75 186 GLU A C 1
ATOM 1546 O O . GLU A 1 186 ? 21.101 -1.798 -19.625 1.00 77.75 186 GLU A O 1
ATOM 1551 N N . ASN A 1 187 ? 21.925 -1.284 -17.585 1.00 83.69 187 ASN A N 1
ATOM 1552 C CA . ASN A 1 187 ? 20.779 -1.754 -16.812 1.00 83.69 187 ASN A CA 1
ATOM 1553 C C . ASN A 1 187 ? 20.017 -0.591 -16.156 1.00 83.69 187 ASN A C 1
ATOM 1555 O O . ASN A 1 187 ? 20.588 0.200 -15.396 1.00 83.69 187 ASN A O 1
ATOM 1559 N N . GLY A 1 188 ? 18.717 -0.506 -16.434 1.00 83.38 188 GLY A N 1
ATOM 1560 C CA . GLY A 1 188 ? 17.829 0.550 -15.961 1.00 83.38 188 GLY A CA 1
ATOM 1561 C C . GLY A 1 188 ? 17.539 0.484 -14.469 1.00 83.38 188 GLY A C 1
ATOM 1562 O O . GLY A 1 188 ? 17.256 1.524 -13.877 1.00 83.38 188 GLY A O 1
ATOM 1563 N N . THR A 1 189 ? 17.720 -0.668 -13.820 1.00 85.94 189 THR A N 1
ATOM 1564 C CA . THR A 1 189 ? 17.568 -0.802 -12.359 1.00 85.94 189 THR A CA 1
ATOM 1565 C C . THR A 1 189 ? 18.709 -0.152 -11.566 1.00 85.94 189 THR A C 1
ATOM 1567 O O . THR A 1 189 ? 18.647 -0.076 -10.339 1.00 85.94 189 THR A O 1
ATOM 1570 N N . ASN A 1 190 ? 19.753 0.346 -12.243 1.00 88.44 190 ASN A N 1
ATOM 1571 C CA . ASN A 1 190 ? 20.915 0.996 -11.623 1.00 88.44 190 ASN A CA 1
ATOM 1572 C C . ASN A 1 190 ? 20.742 2.507 -11.389 1.00 88.44 190 ASN A C 1
ATOM 1574 O O . ASN A 1 190 ? 21.696 3.173 -10.959 1.00 88.44 190 ASN A O 1
ATOM 1578 N N . TYR A 1 191 ? 19.571 3.046 -11.710 1.00 85.94 191 TYR A N 1
ATOM 1579 C CA . TYR A 1 191 ? 19.203 4.446 -11.518 1.00 85.94 191 TYR A CA 1
ATOM 1580 C C . TYR A 1 191 ? 18.236 4.590 -10.348 1.00 85.94 191 TYR A C 1
ATOM 1582 O O . TYR A 1 191 ? 17.410 3.712 -10.129 1.00 85.94 191 TYR A O 1
ATOM 1590 N N . THR A 1 192 ? 18.325 5.648 -9.559 1.00 84.38 192 THR A N 1
ATOM 1591 C CA . THR A 1 192 ? 17.283 5.945 -8.569 1.00 84.38 192 THR A CA 1
ATOM 1592 C C . THR A 1 192 ? 16.084 6.597 -9.258 1.00 84.38 192 THR A C 1
ATOM 1594 O O . THR A 1 192 ? 16.175 7.097 -10.380 1.00 84.38 192 THR A O 1
ATOM 1597 N N . THR A 1 193 ? 14.916 6.563 -8.623 1.00 80.06 193 THR A N 1
ATOM 1598 C CA . THR A 1 193 ? 13.687 7.090 -9.234 1.00 80.06 193 THR A CA 1
ATOM 1599 C C . THR A 1 193 ? 13.708 8.611 -9.421 1.00 80.06 193 THR A C 1
ATOM 1601 O O . THR A 1 193 ? 13.059 9.120 -10.326 1.00 80.06 193 THR A O 1
ATOM 1604 N N . ASP A 1 194 ? 14.459 9.336 -8.594 1.00 79.31 194 ASP A N 1
ATOM 1605 C CA . ASP A 1 194 ? 14.677 10.788 -8.667 1.00 79.31 194 ASP A CA 1
ATOM 1606 C C . ASP A 1 194 ? 15.687 11.200 -9.750 1.00 79.31 194 ASP A C 1
ATOM 1608 O O . ASP A 1 194 ? 15.665 12.337 -10.214 1.00 79.31 194 ASP A O 1
ATOM 1612 N N . GLU A 1 195 ? 16.533 10.274 -10.209 1.00 84.75 195 GLU A N 1
ATOM 1613 C CA . GLU A 1 195 ? 17.432 10.492 -11.346 1.00 84.75 195 GLU A CA 1
ATOM 1614 C C . GLU A 1 195 ? 16.672 10.476 -12.693 1.00 84.75 195 GLU A C 1
ATOM 1616 O O . GLU A 1 195 ? 17.126 11.085 -13.668 1.00 84.75 195 GLU A O 1
ATOM 1621 N N . ILE A 1 196 ? 15.514 9.804 -12.758 1.00 84.00 196 ILE A N 1
ATOM 1622 C CA . ILE A 1 196 ? 14.755 9.529 -13.988 1.00 84.00 196 ILE A CA 1
ATOM 1623 C C . ILE A 1 196 ? 13.607 10.530 -14.173 1.00 84.00 196 ILE A C 1
ATOM 1625 O O . ILE A 1 196 ? 12.783 10.762 -13.289 1.00 84.00 196 ILE A O 1
ATOM 1629 N N . ASN A 1 197 ? 13.468 11.071 -15.383 1.00 82.38 197 ASN A N 1
ATOM 1630 C CA . ASN A 1 197 ? 12.340 11.917 -15.751 1.00 82.38 197 ASN A CA 1
ATOM 1631 C C . ASN A 1 197 ? 11.107 11.077 -16.122 1.00 82.38 197 ASN A C 1
ATOM 1633 O O . ASN A 1 197 ? 10.847 10.821 -17.300 1.00 82.38 197 ASN A O 1
ATOM 1637 N N . PHE A 1 198 ? 10.309 10.685 -15.129 1.00 76.25 198 PHE A N 1
ATOM 1638 C CA . PHE A 1 198 ? 9.068 9.923 -15.334 1.00 76.25 198 PHE A CA 1
ATOM 1639 C C . PHE A 1 198 ? 7.918 10.703 -15.991 1.00 76.25 198 PHE A C 1
ATOM 1641 O O . PHE A 1 198 ? 6.912 10.095 -16.361 1.00 76.25 198 PHE A O 1
ATOM 1648 N N . ARG A 1 199 ? 8.078 12.016 -16.227 1.00 72.44 199 ARG A N 1
ATOM 1649 C CA . ARG A 1 199 ? 7.132 12.816 -17.031 1.00 72.44 199 ARG A CA 1
ATOM 1650 C C . ARG A 1 199 ? 7.249 12.530 -18.531 1.00 72.44 199 ARG A C 1
ATOM 1652 O O . ARG A 1 199 ? 6.456 13.045 -19.314 1.00 72.44 199 ARG A O 1
ATOM 1659 N N . LYS A 1 200 ? 8.243 11.743 -18.950 1.00 76.94 200 LYS A N 1
ATOM 1660 C CA . LYS A 1 200 ? 8.364 11.230 -20.316 1.00 76.94 200 LYS A CA 1
ATOM 1661 C C . LYS A 1 200 ? 7.721 9.853 -20.447 1.00 76.94 200 LYS A C 1
ATOM 1663 O O . LYS A 1 200 ? 7.644 9.078 -19.499 1.00 76.94 200 LYS A O 1
ATOM 1668 N N . LEU A 1 201 ? 7.266 9.571 -21.663 1.00 77.06 201 LEU A N 1
ATOM 1669 C CA . LEU A 1 201 ? 6.697 8.288 -22.050 1.00 77.06 201 LEU A CA 1
ATOM 1670 C C . LEU A 1 201 ? 7.815 7.272 -22.318 1.00 77.06 201 LEU A C 1
ATOM 1672 O O . LEU A 1 201 ? 8.569 7.401 -23.290 1.00 77.06 201 LEU A O 1
ATOM 1676 N N . TYR A 1 202 ? 7.873 6.239 -21.481 1.00 78.31 202 TYR A N 1
ATOM 1677 C CA . TYR A 1 202 ? 8.735 5.074 -21.664 1.00 78.31 202 TYR A CA 1
ATOM 1678 C C . TYR A 1 202 ? 7.913 3.862 -22.075 1.00 78.31 202 TYR A C 1
ATOM 1680 O O . TYR A 1 202 ? 6.788 3.677 -21.616 1.00 78.31 202 TYR A O 1
ATOM 1688 N N . TYR A 1 203 ? 8.488 3.034 -22.940 1.00 79.94 203 TYR A N 1
ATOM 1689 C CA . TYR A 1 203 ? 7.879 1.788 -23.384 1.00 79.94 203 TYR A CA 1
ATOM 1690 C C . TYR A 1 203 ? 8.651 0.620 -22.800 1.00 79.94 203 TYR A C 1
ATOM 1692 O O . TYR A 1 203 ? 9.870 0.597 -22.946 1.00 79.94 203 TYR A O 1
ATOM 1700 N N . TYR A 1 204 ? 7.950 -0.337 -22.200 1.00 82.88 204 TYR A N 1
ATOM 1701 C CA . TYR A 1 204 ? 8.519 -1.541 -21.594 1.00 82.88 204 TYR A CA 1
ATOM 1702 C C . TYR A 1 204 ? 7.940 -2.800 -22.240 1.00 82.88 204 TYR A C 1
ATOM 1704 O O . TYR A 1 204 ? 6.751 -2.835 -22.559 1.00 82.88 204 TYR A O 1
ATOM 1712 N N . LEU A 1 205 ? 8.755 -3.841 -22.397 1.00 81.94 205 LEU A N 1
ATOM 1713 C CA . LEU A 1 205 ? 8.343 -5.148 -22.910 1.00 81.94 205 LEU A CA 1
ATOM 1714 C C . LEU A 1 205 ? 9.140 -6.294 -22.245 1.00 81.94 205 LEU A C 1
ATOM 1716 O O . LEU A 1 205 ? 10.349 -6.145 -22.076 1.00 81.94 205 LEU A O 1
ATOM 1720 N N . PRO A 1 206 ? 8.516 -7.432 -21.888 1.00 83.50 206 PRO A N 1
ATOM 1721 C CA . PRO A 1 206 ? 9.217 -8.591 -21.316 1.00 83.50 206 PRO A CA 1
ATOM 1722 C C . PRO A 1 206 ? 10.219 -9.194 -22.304 1.00 83.50 206 PRO A C 1
ATOM 1724 O O . PRO A 1 206 ? 9.836 -9.440 -23.434 1.00 83.50 206 PRO A O 1
ATOM 1727 N N . GLU A 1 207 ? 11.468 -9.467 -21.930 1.00 76.75 207 GLU A N 1
ATOM 1728 C CA . GLU A 1 207 ? 12.487 -10.041 -22.829 1.00 76.75 207 GLU A CA 1
ATOM 1729 C C . GLU A 1 207 ? 12.192 -11.520 -23.185 1.00 76.75 207 GLU A C 1
ATOM 1731 O O . GLU A 1 207 ? 11.857 -12.303 -22.301 1.00 76.75 207 GLU A O 1
ATOM 1736 N N . GLY A 1 208 ? 12.337 -11.917 -24.466 1.00 66.69 208 GLY A N 1
ATOM 1737 C CA . GLY A 1 208 ? 12.344 -13.338 -24.877 1.00 66.69 208 GLY A CA 1
ATOM 1738 C C . GLY A 1 208 ? 11.249 -13.851 -25.836 1.00 66.69 208 GLY A C 1
ATOM 1739 O O . GLY A 1 208 ? 11.141 -15.062 -25.996 1.00 66.69 208 GLY A O 1
ATOM 1740 N N . GLU A 1 209 ? 10.458 -13.005 -26.514 1.00 56.78 209 GLU A N 1
ATOM 1741 C CA . GLU A 1 209 ? 9.411 -13.467 -27.461 1.00 56.78 209 GLU A CA 1
ATOM 1742 C C . GLU A 1 209 ? 9.665 -13.056 -28.927 1.00 56.78 209 GLU A C 1
ATOM 1744 O O . GLU A 1 209 ? 9.049 -12.129 -29.463 1.00 56.78 209 GLU A O 1
ATOM 1749 N N . ASP A 1 210 ? 10.570 -13.776 -29.593 1.00 53.69 210 ASP A N 1
ATOM 1750 C CA . ASP A 1 210 ? 11.276 -13.376 -30.826 1.00 53.69 210 ASP A CA 1
ATOM 1751 C C . ASP A 1 210 ? 10.419 -12.946 -32.040 1.00 53.69 210 ASP A C 1
ATOM 1753 O O . ASP A 1 210 ? 10.836 -12.092 -32.828 1.00 53.69 210 ASP A O 1
ATOM 1757 N N . VAL A 1 211 ? 9.200 -13.470 -32.219 1.00 54.47 211 VAL A N 1
ATOM 1758 C CA . VAL A 1 211 ? 8.399 -13.191 -33.436 1.00 54.47 211 VAL A CA 1
ATOM 1759 C C . VAL A 1 211 ? 7.483 -11.966 -33.280 1.00 54.47 211 VAL A C 1
ATOM 1761 O O . VAL A 1 211 ? 7.277 -11.215 -34.237 1.00 54.47 211 VAL A O 1
ATOM 1764 N N . LYS A 1 212 ? 6.966 -11.697 -32.073 1.00 53.16 212 LYS A N 1
ATOM 1765 C CA . LYS A 1 212 ? 6.146 -10.499 -31.779 1.00 53.16 212 LYS A CA 1
ATOM 1766 C C . LYS A 1 212 ? 7.009 -9.309 -31.339 1.00 53.16 212 LYS A C 1
ATOM 1768 O O . LYS A 1 212 ? 6.635 -8.163 -31.596 1.00 53.16 212 LYS A O 1
ATOM 1773 N N . PHE A 1 213 ? 8.198 -9.579 -30.788 1.00 58.00 213 PHE A N 1
ATOM 1774 C CA . PHE A 1 213 ? 9.215 -8.587 -30.420 1.00 58.00 213 PHE A CA 1
ATOM 1775 C C . PHE A 1 213 ? 9.599 -7.645 -31.552 1.00 58.00 213 PHE A C 1
ATOM 1777 O O . PHE A 1 213 ? 9.732 -6.438 -31.343 1.00 58.00 213 PHE A O 1
ATOM 1784 N N . LYS A 1 214 ? 9.768 -8.193 -32.762 1.00 58.78 214 LYS A N 1
ATOM 1785 C CA . LYS A 1 214 ? 10.159 -7.403 -33.931 1.00 58.78 214 LYS A CA 1
ATOM 1786 C C . LYS A 1 214 ? 9.105 -6.353 -34.260 1.00 58.78 214 LYS A C 1
ATOM 1788 O O . LYS A 1 214 ? 9.472 -5.213 -34.486 1.00 58.78 214 LYS A O 1
ATOM 1793 N N . LYS A 1 215 ? 7.808 -6.675 -34.195 1.00 62.09 215 LYS A N 1
ATOM 1794 C CA . LYS A 1 215 ? 6.733 -5.722 -34.530 1.00 62.09 215 LYS A CA 1
ATOM 1795 C C . LYS A 1 215 ? 6.665 -4.533 -33.566 1.00 62.09 215 LYS A C 1
ATOM 1797 O O . LYS A 1 215 ? 6.547 -3.406 -34.024 1.00 62.09 215 LYS A O 1
ATOM 1802 N N . VAL A 1 216 ? 6.799 -4.755 -32.256 1.00 61.72 216 VAL A N 1
ATOM 1803 C CA . VAL A 1 216 ? 6.774 -3.659 -31.263 1.00 61.72 216 VAL A CA 1
ATOM 1804 C C . VAL A 1 216 ? 8.034 -2.791 -31.349 1.00 61.72 216 VAL A C 1
ATOM 1806 O O . VAL A 1 216 ? 7.938 -1.568 -31.300 1.00 61.72 216 VAL A O 1
ATOM 1809 N N . LYS A 1 217 ? 9.212 -3.394 -31.563 1.00 61.94 217 LYS A N 1
ATOM 1810 C CA . LYS A 1 217 ? 10.445 -2.634 -31.835 1.00 61.94 217 LYS A CA 1
ATOM 1811 C C . LYS A 1 217 ? 10.360 -1.846 -33.149 1.00 61.94 217 LYS A C 1
ATOM 1813 O O . LYS A 1 217 ? 10.803 -0.706 -33.188 1.00 61.94 217 LYS A O 1
ATOM 1818 N N . LEU A 1 218 ? 9.741 -2.409 -34.190 1.00 61.41 218 LEU A N 1
ATOM 1819 C CA . LEU A 1 218 ? 9.507 -1.745 -35.480 1.00 61.41 218 LEU A CA 1
ATOM 1820 C C . LEU A 1 218 ? 8.522 -0.568 -35.389 1.00 61.41 218 LEU A C 1
ATOM 1822 O O . LEU A 1 218 ? 8.623 0.347 -36.197 1.00 61.41 218 LEU A O 1
ATOM 1826 N N . LEU A 1 219 ? 7.605 -0.553 -34.412 1.00 64.06 219 LEU A N 1
ATOM 1827 C CA . LEU A 1 219 ? 6.748 0.610 -34.121 1.00 64.06 219 LEU A CA 1
ATOM 1828 C C . LEU A 1 219 ? 7.517 1.760 -33.445 1.00 64.06 219 LEU A C 1
ATOM 1830 O O . LEU A 1 219 ? 7.052 2.901 -33.438 1.00 64.06 219 LEU A O 1
ATOM 1834 N N . HIS A 1 220 ? 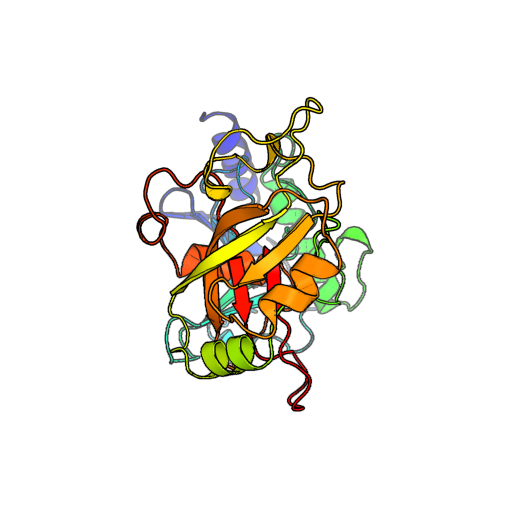8.704 1.484 -32.899 1.00 66.38 220 HIS A N 1
ATOM 1835 C CA . HIS A 1 220 ? 9.577 2.471 -32.259 1.00 66.38 220 HIS A CA 1
ATOM 1836 C C . HIS A 1 220 ? 11.036 2.322 -32.734 1.00 66.38 220 HIS A C 1
ATOM 1838 O O . HIS A 1 220 ? 11.933 2.112 -31.912 1.00 66.38 220 HIS A O 1
ATOM 1844 N N . PRO A 1 221 ? 11.292 2.440 -34.053 1.00 52.72 221 PRO A N 1
ATOM 1845 C CA . PRO A 1 221 ? 12.556 2.039 -34.675 1.00 52.72 221 PRO A CA 1
ATOM 1846 C C . PRO A 1 221 ? 13.746 2.919 -34.263 1.00 52.72 221 PRO A C 1
ATOM 1848 O O . PRO A 1 221 ? 14.884 2.473 -34.330 1.00 52.72 221 PRO A O 1
ATOM 1851 N N . ASN A 1 222 ? 13.480 4.134 -33.774 1.00 55.00 222 ASN A N 1
ATOM 1852 C CA . ASN A 1 222 ? 14.502 5.110 -33.384 1.00 55.00 222 ASN A CA 1
ATOM 1853 C C . ASN A 1 222 ? 14.793 5.128 -31.876 1.00 55.00 222 ASN A C 1
ATOM 1855 O O . ASN A 1 222 ? 15.467 6.036 -31.397 1.00 55.00 222 ASN A O 1
ATOM 1859 N N . LYS A 1 223 ? 14.240 4.192 -31.095 1.00 65.00 223 LYS A N 1
ATOM 1860 C CA . LYS A 1 223 ? 14.489 4.144 -29.652 1.00 65.00 223 LYS A CA 1
ATOM 1861 C C . LYS A 1 223 ? 15.593 3.147 -29.346 1.00 65.00 223 LYS A C 1
ATOM 1863 O O . LYS A 1 223 ? 15.449 1.958 -29.617 1.00 65.00 223 LYS A O 1
ATOM 1868 N N . GLU A 1 224 ? 16.669 3.624 -28.734 1.00 75.69 224 GLU A N 1
ATOM 1869 C CA . GLU A 1 224 ? 17.645 2.743 -28.107 1.00 75.69 224 GLU A CA 1
ATOM 1870 C C . GLU A 1 224 ? 17.001 2.046 -26.905 1.00 75.69 224 GLU A C 1
ATOM 1872 O O . GLU A 1 224 ? 16.334 2.668 -26.068 1.00 75.69 224 GLU A O 1
ATOM 1877 N N . TRP A 1 225 ? 17.177 0.728 -26.850 1.00 81.00 225 TRP A N 1
ATOM 1878 C CA . TRP A 1 225 ? 16.591 -0.121 -25.823 1.00 81.00 225 TRP A CA 1
ATOM 1879 C C . TRP A 1 225 ? 17.643 -0.469 -24.776 1.00 81.00 225 TRP A C 1
ATOM 1881 O O . TRP A 1 225 ? 18.780 -0.799 -25.107 1.00 81.00 225 TRP A O 1
ATOM 1891 N N . MET A 1 226 ? 17.246 -0.432 -23.513 1.00 86.50 226 MET A N 1
ATOM 1892 C CA . MET A 1 226 ? 18.040 -0.875 -22.375 1.00 86.50 226 MET A CA 1
ATOM 1893 C C . MET A 1 226 ? 17.323 -2.014 -21.649 1.00 86.50 226 MET A C 1
ATOM 1895 O O . MET A 1 226 ? 16.109 -2.183 -21.801 1.00 86.50 226 MET A O 1
ATOM 1899 N N . LYS A 1 227 ? 18.071 -2.810 -20.882 1.00 88.19 227 LYS A N 1
ATOM 1900 C CA . LYS A 1 227 ? 17.502 -3.912 -20.096 1.00 88.19 227 LYS A CA 1
ATOM 1901 C C . LYS A 1 227 ? 17.187 -3.440 -18.679 1.00 88.19 227 LYS A C 1
ATOM 1903 O O . LYS A 1 227 ? 17.904 -2.605 -18.142 1.00 88.19 227 LYS A O 1
ATOM 1908 N N . SER A 1 228 ? 16.158 -4.006 -18.066 1.00 87.38 228 SER A N 1
ATOM 1909 C CA . SER A 1 228 ? 15.862 -3.893 -16.637 1.00 87.38 228 SER A CA 1
ATOM 1910 C C . SER A 1 228 ? 15.319 -5.205 -16.103 1.00 87.38 228 SER A C 1
ATOM 1912 O O . SER A 1 228 ? 14.633 -5.933 -16.813 1.00 87.38 228 SER A O 1
ATOM 1914 N N . THR A 1 229 ? 15.573 -5.482 -14.830 1.00 88.00 229 THR A N 1
ATOM 1915 C CA . THR A 1 229 ? 14.940 -6.600 -14.128 1.00 88.00 229 THR A CA 1
ATOM 1916 C C . THR A 1 229 ? 13.682 -6.109 -13.428 1.00 88.00 229 THR A C 1
ATOM 1918 O O . THR A 1 229 ? 13.750 -5.226 -12.577 1.00 88.00 229 THR A O 1
ATOM 1921 N N . PHE A 1 230 ? 12.538 -6.680 -13.790 1.00 88.81 230 PHE A N 1
ATOM 1922 C CA . PHE A 1 230 ? 11.252 -6.420 -13.154 1.00 88.81 230 PHE A CA 1
ATOM 1923 C C . PHE A 1 230 ? 10.929 -7.537 -12.169 1.00 88.81 230 PHE A C 1
ATOM 1925 O O . PHE A 1 230 ? 11.239 -8.707 -12.406 1.00 88.81 230 PHE A O 1
ATOM 1932 N N . PHE A 1 231 ? 10.265 -7.175 -11.078 1.00 88.31 231 PHE A N 1
ATOM 1933 C CA . PHE A 1 231 ? 9.752 -8.127 -10.104 1.00 88.31 231 PHE A CA 1
ATOM 1934 C C . PHE A 1 231 ? 8.305 -8.449 -10.425 1.00 88.31 231 PHE A C 1
ATOM 1936 O O . PHE A 1 231 ? 7.485 -7.547 -10.500 1.00 88.31 231 PHE A O 1
ATOM 1943 N N . ILE A 1 232 ? 7.974 -9.720 -10.607 1.00 87.88 232 ILE A N 1
ATOM 1944 C CA . ILE A 1 232 ? 6.607 -10.166 -10.851 1.00 87.88 232 ILE A CA 1
ATOM 1945 C C . ILE A 1 232 ? 6.075 -10.813 -9.580 1.00 87.88 232 ILE A C 1
ATOM 1947 O O . ILE A 1 232 ? 6.669 -11.762 -9.064 1.00 87.88 232 ILE A O 1
ATOM 1951 N N . LEU A 1 233 ? 4.937 -10.319 -9.105 1.00 86.81 233 LEU A N 1
ATOM 1952 C CA . LEU A 1 233 ? 4.257 -10.837 -7.931 1.00 86.81 233 LEU A CA 1
ATOM 1953 C C . LEU A 1 233 ? 2.831 -11.249 -8.285 1.00 86.81 233 LEU A C 1
ATOM 1955 O O . LEU A 1 233 ? 2.004 -10.420 -8.665 1.00 86.81 233 LEU A O 1
ATOM 1959 N N . LYS A 1 234 ? 2.526 -12.537 -8.121 1.00 85.06 234 LYS A N 1
ATOM 1960 C CA . LYS A 1 234 ? 1.166 -13.067 -8.246 1.00 85.06 234 LYS A CA 1
ATOM 1961 C C . LYS A 1 234 ? 0.543 -13.218 -6.867 1.00 85.06 234 LYS A C 1
ATOM 1963 O O . LYS A 1 234 ? 1.022 -14.012 -6.067 1.00 85.06 234 LYS A O 1
ATOM 1968 N N . LEU A 1 235 ? -0.544 -12.506 -6.606 1.00 81.56 235 LEU A N 1
ATOM 1969 C CA . LEU A 1 235 ? -1.238 -12.539 -5.321 1.00 81.56 235 LEU A CA 1
ATOM 1970 C C . LEU A 1 235 ? -2.416 -13.512 -5.319 1.00 81.56 235 LEU A C 1
ATOM 1972 O O . LEU A 1 235 ? -2.989 -13.847 -6.362 1.00 81.56 235 LEU A O 1
ATOM 1976 N N . ALA A 1 236 ? -2.766 -13.977 -4.122 1.00 77.00 236 ALA A N 1
ATOM 1977 C CA . ALA A 1 236 ? -3.877 -14.892 -3.917 1.00 77.00 236 ALA A CA 1
ATOM 1978 C C . ALA A 1 236 ? -5.218 -14.226 -4.265 1.00 77.00 236 ALA A C 1
ATOM 1980 O O . ALA A 1 236 ? -5.410 -13.027 -4.083 1.00 77.00 236 ALA A O 1
ATOM 1981 N N . SER A 1 237 ? -6.175 -15.012 -4.764 1.00 69.81 237 SER A N 1
ATOM 1982 C CA . SER A 1 237 ? -7.450 -14.473 -5.269 1.00 69.81 237 SER A CA 1
ATOM 1983 C C . SER A 1 237 ? -8.386 -13.905 -4.194 1.00 69.81 237 SER A C 1
ATOM 1985 O O . SER A 1 237 ? -9.312 -13.165 -4.522 1.00 69.81 237 SER A O 1
ATOM 1987 N N . ASN A 1 238 ? -8.159 -14.273 -2.934 1.00 65.06 238 ASN A N 1
ATOM 1988 C CA . ASN A 1 238 ? -8.863 -13.771 -1.757 1.00 65.06 238 ASN A CA 1
ATOM 1989 C C . ASN A 1 238 ? -8.287 -12.442 -1.244 1.00 65.06 238 ASN A C 1
ATOM 1991 O O . ASN A 1 238 ? -8.945 -11.782 -0.445 1.00 65.06 238 ASN A O 1
ATOM 1995 N N . ILE A 1 239 ? -7.096 -12.039 -1.700 1.00 67.88 239 ILE A N 1
ATOM 1996 C CA . ILE A 1 239 ? -6.484 -10.769 -1.312 1.00 67.88 239 ILE A CA 1
ATOM 1997 C C . ILE A 1 239 ? -7.125 -9.643 -2.123 1.00 67.88 239 ILE A C 1
ATOM 1999 O O . ILE A 1 239 ? -7.180 -9.688 -3.354 1.00 67.88 239 ILE A O 1
ATOM 2003 N N . LYS A 1 240 ? -7.605 -8.621 -1.416 1.00 65.69 240 LYS A N 1
ATOM 2004 C CA . LYS A 1 240 ? -8.264 -7.451 -1.991 1.00 65.69 240 LYS A CA 1
ATOM 2005 C C . LYS A 1 240 ? -7.631 -6.184 -1.443 1.00 65.69 240 LYS A C 1
ATOM 2007 O O . LYS A 1 240 ? -7.489 -6.043 -0.234 1.00 65.69 240 LYS A O 1
ATOM 2012 N N . PHE A 1 241 ? -7.326 -5.250 -2.336 1.00 65.94 241 PHE A N 1
ATOM 2013 C CA . PHE A 1 241 ? -6.852 -3.920 -1.973 1.00 65.94 241 PHE A CA 1
ATOM 2014 C C . PHE A 1 241 ? -7.819 -2.870 -2.509 1.00 65.94 241 PHE A C 1
ATOM 2016 O O . PHE A 1 241 ? -8.113 -2.821 -3.705 1.00 65.94 241 PHE A O 1
ATOM 2023 N N . LYS A 1 242 ? -8.291 -2.017 -1.609 1.00 57.16 242 LYS A N 1
ATOM 2024 C CA . LYS A 1 242 ? -9.053 -0.799 -1.874 1.00 57.16 242 LYS A CA 1
ATOM 2025 C C . LYS A 1 242 ? -8.142 0.341 -2.36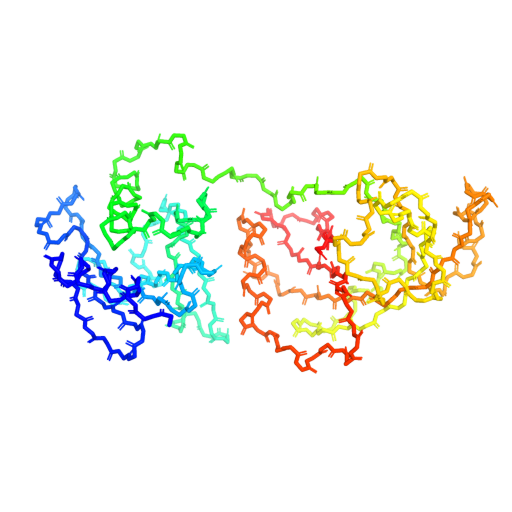1 1.00 57.16 242 LYS A C 1
ATOM 2027 O O . LYS A 1 242 ? -8.621 1.200 -3.091 1.00 57.16 242 LYS A O 1
ATOM 2032 N N . THR A 1 243 ? -6.847 0.353 -2.011 1.00 57.75 243 THR A N 1
ATOM 2033 C CA . THR A 1 243 ? -5.892 1.427 -2.382 1.00 57.75 243 THR A CA 1
ATOM 2034 C C . THR A 1 243 ? -4.523 0.894 -2.837 1.00 57.75 243 THR A C 1
ATOM 2036 O O . THR A 1 243 ? -4.158 -0.235 -2.515 1.00 57.75 243 THR A O 1
ATOM 2039 N N . LEU A 1 244 ? -3.728 1.702 -3.567 1.00 63.19 244 LEU A N 1
ATOM 2040 C CA . LEU A 1 244 ? -2.324 1.349 -3.867 1.00 63.19 244 LEU A CA 1
ATOM 2041 C C . LEU A 1 244 ? -1.503 1.230 -2.576 1.00 63.19 244 LEU A C 1
ATOM 2043 O O . LEU A 1 244 ? -0.659 0.349 -2.476 1.00 63.19 244 LEU A O 1
ATOM 2047 N N . TYR A 1 245 ? -1.750 2.099 -1.594 1.00 62.06 245 TYR A N 1
ATOM 2048 C CA . TYR A 1 245 ? -1.040 2.057 -0.319 1.00 62.06 245 TYR A CA 1
ATOM 2049 C C . TYR A 1 245 ? -1.171 0.684 0.346 1.00 62.06 245 TYR A C 1
ATOM 2051 O O . TYR A 1 245 ? -0.172 0.105 0.754 1.00 62.06 245 TYR A O 1
ATOM 2059 N N . GLN A 1 246 ? -2.384 0.127 0.382 1.00 68.19 246 GLN A N 1
ATOM 2060 C CA . GLN A 1 246 ? -2.624 -1.208 0.934 1.00 68.19 246 GLN A CA 1
ATOM 2061 C C . GLN A 1 246 ? -1.820 -2.290 0.221 1.00 68.19 246 GLN A C 1
ATOM 2063 O O . GLN A 1 246 ? -1.295 -3.197 0.861 1.00 68.19 246 GLN A O 1
ATOM 2068 N N . LEU A 1 247 ? -1.703 -2.183 -1.103 1.00 74.06 247 LEU A N 1
ATOM 2069 C CA . LEU A 1 247 ? -0.859 -3.081 -1.876 1.00 74.06 247 LEU A CA 1
ATOM 2070 C C . LEU A 1 247 ? 0.628 -2.898 -1.515 1.00 74.06 247 LEU A C 1
ATOM 2072 O O . LEU A 1 247 ? 1.327 -3.889 -1.315 1.00 74.06 247 LEU A O 1
ATOM 2076 N N . ILE A 1 248 ? 1.105 -1.658 -1.380 1.00 73.88 248 ILE A N 1
ATOM 2077 C CA . ILE A 1 248 ? 2.492 -1.360 -0.991 1.00 73.88 248 ILE A CA 1
ATOM 2078 C C . ILE A 1 248 ? 2.800 -1.889 0.413 1.00 73.88 248 ILE A C 1
ATOM 2080 O O . ILE A 1 248 ? 3.807 -2.573 0.581 1.00 73.88 248 ILE A O 1
ATOM 2084 N N . GLU A 1 249 ? 1.959 -1.625 1.413 1.00 72.00 249 GLU A N 1
ATOM 2085 C CA . GLU A 1 249 ? 2.181 -2.140 2.770 1.00 72.00 249 GLU A CA 1
ATOM 2086 C C . GLU A 1 249 ? 2.117 -3.664 2.804 1.00 72.00 249 GLU A C 1
ATOM 2088 O O . GLU A 1 249 ? 2.975 -4.292 3.418 1.00 72.00 249 GLU A O 1
ATOM 2093 N N . HIS A 1 250 ? 1.192 -4.287 2.066 1.00 77.12 250 HIS A N 1
ATOM 2094 C CA . HIS A 1 250 ? 1.188 -5.740 1.927 1.00 77.12 250 HIS A CA 1
ATOM 2095 C C . HIS A 1 250 ? 2.524 -6.260 1.382 1.00 77.12 250 HIS A C 1
ATOM 2097 O O . HIS A 1 250 ? 3.063 -7.228 1.917 1.00 77.12 250 HIS A O 1
ATOM 2103 N N . ILE A 1 251 ? 3.095 -5.615 0.362 1.00 78.56 251 ILE A N 1
ATOM 2104 C CA . ILE A 1 251 ? 4.414 -5.988 -0.159 1.00 78.56 251 ILE A CA 1
ATOM 2105 C C . ILE A 1 251 ? 5.496 -5.787 0.917 1.00 78.56 251 ILE A C 1
ATOM 2107 O O . ILE A 1 251 ? 6.284 -6.695 1.170 1.00 78.56 251 ILE A O 1
ATOM 2111 N N . ARG A 1 252 ? 5.523 -4.639 1.600 1.00 75.00 252 ARG A N 1
ATOM 2112 C CA . ARG A 1 252 ? 6.535 -4.327 2.628 1.00 75.00 252 ARG A CA 1
ATOM 2113 C C . ARG A 1 252 ? 6.504 -5.282 3.820 1.00 75.00 252 ARG A C 1
ATOM 2115 O O . ARG A 1 252 ? 7.558 -5.621 4.347 1.00 75.00 252 ARG A O 1
ATOM 2122 N N . CYS A 1 253 ? 5.317 -5.696 4.252 1.00 72.88 253 CYS A N 1
ATOM 2123 C CA . CYS A 1 253 ? 5.151 -6.587 5.397 1.00 72.88 253 CYS A CA 1
ATOM 2124 C C . CYS A 1 253 ? 5.489 -8.046 5.067 1.00 72.88 253 CYS A C 1
ATOM 2126 O O . CYS A 1 253 ? 5.864 -8.792 5.968 1.00 72.88 253 CYS A O 1
ATOM 2128 N N . ASN A 1 254 ? 5.357 -8.459 3.802 1.00 75.25 254 ASN A N 1
ATOM 2129 C CA . ASN A 1 254 ? 5.530 -9.859 3.401 1.00 75.25 254 ASN A CA 1
ATOM 2130 C C . ASN A 1 254 ? 6.854 -10.151 2.683 1.00 75.25 254 ASN A C 1
ATOM 2132 O O . ASN A 1 254 ? 7.272 -11.307 2.665 1.00 75.25 254 ASN A O 1
ATOM 2136 N N . TYR A 1 255 ? 7.528 -9.141 2.127 1.00 78.88 255 TYR A N 1
ATOM 2137 C CA . TYR A 1 255 ? 8.797 -9.304 1.412 1.00 78.88 255 TYR A CA 1
ATOM 2138 C C . TYR A 1 255 ? 9.887 -8.452 2.059 1.00 78.88 255 TYR A C 1
ATOM 2140 O O . TYR A 1 255 ? 9.716 -7.257 2.315 1.00 78.88 255 TYR A O 1
ATOM 2148 N N . LYS A 1 256 ? 11.035 -9.068 2.326 1.00 72.75 256 LYS A N 1
ATOM 2149 C CA . LYS A 1 256 ? 12.181 -8.421 2.966 1.00 72.75 256 LYS A CA 1
ATOM 2150 C C . LYS A 1 256 ? 13.049 -7.738 1.919 1.00 72.75 256 LYS A C 1
ATOM 2152 O O . LYS A 1 256 ? 13.165 -8.184 0.783 1.00 72.75 256 LYS A O 1
ATOM 2157 N N . LYS A 1 257 ? 13.786 -6.700 2.328 1.00 69.62 257 LYS A N 1
ATOM 2158 C CA . LYS A 1 257 ? 14.785 -6.039 1.464 1.00 69.62 257 LYS A CA 1
ATOM 2159 C C . LYS A 1 257 ? 15.833 -7.020 0.908 1.00 69.62 257 LYS A C 1
ATOM 2161 O O . LYS A 1 257 ? 16.349 -6.800 -0.181 1.00 69.62 257 LYS A O 1
ATOM 2166 N N . SER A 1 258 ? 16.133 -8.095 1.643 1.00 73.69 258 SER A N 1
ATOM 2167 C CA . SER A 1 258 ? 17.036 -9.176 1.221 1.00 73.69 258 SER A CA 1
ATOM 2168 C C . SER A 1 258 ? 16.546 -9.964 0.008 1.00 73.69 258 SER A C 1
ATOM 2170 O O . SER A 1 258 ? 17.363 -10.593 -0.657 1.00 73.69 258 SER A O 1
ATOM 2172 N N . ASP A 1 259 ? 15.245 -9.927 -0.279 1.00 74.12 259 ASP A N 1
ATOM 2173 C CA . ASP A 1 259 ? 14.638 -10.663 -1.391 1.00 74.12 259 ASP A CA 1
ATOM 2174 C C . ASP A 1 259 ? 14.904 -9.964 -2.740 1.00 74.12 259 ASP A C 1
ATOM 2176 O O . ASP A 1 259 ? 14.670 -10.530 -3.810 1.00 74.12 259 ASP A O 1
ATOM 2180 N N . PHE A 1 260 ? 15.451 -8.743 -2.697 1.00 76.19 260 PHE A N 1
ATOM 2181 C CA . PHE A 1 260 ? 15.851 -7.954 -3.856 1.00 76.19 260 PHE A CA 1
ATOM 2182 C C . PHE A 1 260 ? 17.385 -7.998 -4.040 1.00 76.19 260 PHE A C 1
ATOM 2184 O O . PHE A 1 260 ? 18.129 -7.887 -3.060 1.00 76.19 260 PHE A O 1
ATOM 2191 N N . PRO A 1 261 ? 17.908 -8.120 -5.278 1.00 76.75 261 PRO A N 1
ATOM 2192 C CA . PRO A 1 261 ? 19.339 -8.160 -5.555 1.00 76.75 261 PRO A CA 1
ATOM 2193 C C . PRO A 1 261 ? 20.073 -6.935 -5.011 1.00 76.75 261 PRO A C 1
ATOM 2195 O O . PRO A 1 261 ? 19.645 -5.789 -5.197 1.00 76.75 261 PRO A O 1
ATOM 2198 N N . LYS A 1 262 ? 21.230 -7.177 -4.386 1.00 73.56 262 LYS A N 1
ATOM 2199 C CA . LYS A 1 262 ? 22.121 -6.115 -3.904 1.00 73.56 262 LYS A CA 1
ATOM 2200 C C . LYS A 1 262 ? 22.531 -5.196 -5.063 1.00 73.56 262 LYS A C 1
ATOM 2202 O O . LYS A 1 262 ? 22.846 -5.667 -6.148 1.00 73.56 262 LYS A O 1
ATOM 2207 N N . GLY A 1 263 ? 22.543 -3.886 -4.815 1.00 73.19 263 GLY A N 1
ATOM 2208 C CA . GLY A 1 263 ? 22.919 -2.870 -5.810 1.00 73.19 263 GLY A CA 1
ATOM 2209 C C . GLY A 1 263 ? 21.767 -2.347 -6.679 1.00 73.19 263 GLY A C 1
ATOM 2210 O O . GLY A 1 263 ? 21.957 -1.370 -7.400 1.00 73.19 263 GLY A O 1
ATOM 2211 N N . THR A 1 264 ? 20.572 -2.933 -6.570 1.00 76.88 264 THR A N 1
ATOM 2212 C CA . THR A 1 264 ? 19.355 -2.434 -7.227 1.00 76.88 264 THR A CA 1
ATOM 2213 C C . THR A 1 264 ? 18.963 -1.069 -6.651 1.00 76.88 264 THR A C 1
ATOM 2215 O O . THR A 1 264 ? 18.746 -0.948 -5.445 1.00 76.88 264 THR A O 1
ATOM 2218 N N . LYS A 1 265 ? 18.884 -0.038 -7.502 1.00 81.56 265 LYS A N 1
ATOM 2219 C CA . LYS A 1 265 ? 18.531 1.336 -7.106 1.00 81.56 265 LYS A CA 1
ATOM 2220 C C . LYS A 1 265 ? 17.046 1.664 -7.285 1.00 81.56 265 LYS A C 1
ATOM 2222 O O . LYS A 1 265 ? 16.522 2.485 -6.539 1.00 81.56 265 LYS A O 1
ATOM 2227 N N . ASN A 1 266 ? 16.373 1.021 -8.239 1.00 77.62 266 ASN A N 1
ATOM 2228 C CA . ASN A 1 266 ? 14.916 1.042 -8.382 1.00 77.62 266 ASN A CA 1
ATOM 2229 C C . ASN A 1 266 ? 14.386 -0.380 -8.593 1.00 77.62 266 ASN A C 1
ATOM 2231 O O . ASN A 1 266 ? 15.067 -1.212 -9.190 1.00 77.62 266 ASN A O 1
ATOM 2235 N N . VAL A 1 267 ? 13.185 -0.647 -8.082 1.00 76.81 267 VAL A N 1
ATOM 2236 C CA . VAL A 1 267 ? 12.573 -1.981 -8.044 1.00 76.81 267 VAL A CA 1
ATOM 2237 C C . VAL A 1 267 ? 11.237 -1.917 -8.788 1.00 76.81 267 VAL A C 1
ATOM 2239 O O . VAL A 1 267 ? 10.200 -1.776 -8.146 1.00 76.81 267 VAL A O 1
ATOM 2242 N N . PRO A 1 268 ? 11.242 -1.978 -10.129 1.00 79.06 268 PRO A N 1
ATOM 2243 C CA . PRO A 1 268 ? 10.007 -1.945 -10.894 1.00 79.06 268 PRO A CA 1
ATOM 2244 C C . PRO A 1 268 ? 9.246 -3.245 -10.640 1.00 79.06 268 PRO A C 1
ATOM 2246 O O . PRO A 1 268 ? 9.773 -4.340 -10.882 1.00 79.06 268 PRO A O 1
ATOM 2249 N N . MET A 1 269 ? 8.022 -3.137 -10.129 1.00 82.25 269 MET A N 1
ATOM 2250 C CA . MET A 1 269 ? 7.234 -4.302 -9.736 1.00 82.25 269 MET A CA 1
ATOM 2251 C C . MET A 1 269 ? 5.946 -4.407 -10.535 1.00 82.25 269 MET A C 1
ATOM 2253 O O . MET A 1 269 ? 5.176 -3.466 -10.604 1.00 82.25 269 MET A O 1
ATOM 2257 N N . VAL A 1 270 ? 5.689 -5.589 -11.077 1.00 83.62 270 VAL A N 1
ATOM 2258 C CA . VAL A 1 270 ? 4.469 -5.995 -11.757 1.00 83.62 270 VAL A CA 1
ATOM 2259 C C . VAL A 1 270 ? 3.648 -6.864 -10.814 1.00 83.62 270 VAL A C 1
ATOM 2261 O O . VAL A 1 270 ? 3.997 -8.016 -10.547 1.00 83.62 270 VAL A O 1
ATOM 2264 N N . VAL A 1 271 ? 2.533 -6.330 -10.325 1.00 79.88 271 VAL A N 1
ATOM 2265 C CA . VAL A 1 271 ? 1.624 -7.070 -9.440 1.00 79.88 271 VAL A CA 1
ATOM 2266 C C . VAL A 1 271 ? 0.419 -7.574 -10.221 1.00 79.88 271 VAL A C 1
ATOM 2268 O O . VAL A 1 271 ? -0.278 -6.793 -10.867 1.00 79.88 271 VAL A O 1
ATOM 2271 N N . TYR A 1 272 ? 0.148 -8.872 -10.113 1.00 78.75 272 TYR A N 1
ATOM 2272 C CA . TYR A 1 272 ? -1.013 -9.552 -10.675 1.00 78.75 272 TYR A CA 1
ATOM 2273 C C . TYR A 1 272 ? -1.931 -10.040 -9.551 1.00 78.75 272 TYR A C 1
ATOM 2275 O O . TYR A 1 272 ? -1.523 -10.858 -8.724 1.00 78.75 272 TYR A O 1
ATOM 2283 N N . TYR A 1 273 ? -3.183 -9.578 -9.522 1.00 72.25 273 TYR A N 1
ATOM 2284 C CA . TYR A 1 273 ? -4.167 -9.996 -8.514 1.00 72.25 273 TYR A CA 1
ATOM 2285 C C . TYR A 1 273 ? -5.599 -10.026 -9.067 1.00 72.25 273 TYR A C 1
ATOM 2287 O O . TYR A 1 273 ? -5.869 -9.527 -10.159 1.00 72.25 273 TYR A O 1
ATOM 2295 N N . LYS A 1 274 ? -6.541 -10.624 -8.320 1.00 62.62 274 LYS A N 1
ATOM 2296 C CA . LYS A 1 274 ? -7.959 -10.675 -8.710 1.00 62.62 274 LYS A CA 1
ATOM 2297 C C . LYS A 1 274 ? -8.680 -9.387 -8.309 1.00 62.62 274 LYS A C 1
ATOM 2299 O O . LYS A 1 274 ? -8.848 -9.106 -7.130 1.00 62.62 274 LYS A O 1
ATOM 2304 N N . GLY A 1 275 ? -9.117 -8.608 -9.300 1.00 53.78 275 GLY A N 1
ATOM 2305 C CA . GLY A 1 275 ? -9.888 -7.383 -9.077 1.00 53.78 275 GLY A CA 1
ATOM 2306 C C . GLY A 1 275 ? -11.243 -7.621 -8.390 1.00 53.78 275 GLY A C 1
ATOM 2307 O O . GLY A 1 275 ? -11.792 -8.724 -8.390 1.00 53.78 275 GLY A O 1
ATOM 2308 N N . ASP A 1 276 ? -11.811 -6.547 -7.842 1.00 42.28 276 ASP A N 1
ATOM 2309 C CA . ASP A 1 276 ? -12.836 -6.563 -6.788 1.00 42.28 276 ASP A CA 1
ATOM 2310 C C . ASP A 1 276 ? -14.261 -7.029 -7.182 1.00 42.28 276 ASP A C 1
ATOM 2312 O O . ASP A 1 276 ? -15.220 -6.762 -6.464 1.00 42.28 276 ASP A O 1
ATOM 2316 N N . LYS A 1 277 ? -14.460 -7.723 -8.313 1.00 42.62 277 LYS A N 1
ATOM 2317 C CA . LYS A 1 277 ? -15.817 -8.041 -8.814 1.00 42.62 277 LYS A CA 1
ATOM 2318 C C . LYS A 1 277 ? -16.121 -9.488 -9.189 1.00 42.62 277 LYS A C 1
ATOM 2320 O O . LYS A 1 277 ? -17.184 -9.718 -9.744 1.00 42.62 277 LYS A O 1
ATOM 2325 N N . GLY A 1 278 ? -15.272 -10.470 -8.881 1.00 36.78 278 GLY A N 1
ATOM 2326 C CA . GLY A 1 278 ? -15.623 -11.898 -9.031 1.00 36.78 278 GLY A CA 1
ATOM 2327 C C . GLY A 1 278 ? -15.843 -12.405 -10.471 1.00 36.78 278 GLY A C 1
ATOM 2328 O O . GLY A 1 278 ? -15.653 -13.591 -10.722 1.00 36.78 278 GLY A O 1
ATOM 2329 N N . GLU A 1 279 ? -16.148 -11.527 -11.425 1.00 32.16 279 GLU A N 1
ATOM 2330 C CA . GLU A 1 279 ? -16.168 -11.782 -12.857 1.00 32.16 279 GLU A CA 1
ATOM 2331 C C . GLU A 1 279 ? -14.746 -12.033 -13.367 1.00 32.16 279 GLU A C 1
ATOM 2333 O O . GLU A 1 279 ? -13.782 -11.431 -12.884 1.00 32.16 279 GLU A O 1
ATOM 2338 N N . LYS A 1 280 ? -14.617 -12.884 -14.394 1.00 36.75 280 LYS A N 1
ATOM 2339 C CA . LYS A 1 280 ? -13.404 -13.036 -15.218 1.00 36.75 280 LYS A CA 1
ATOM 2340 C C . LYS A 1 280 ? -13.117 -11.748 -16.018 1.00 36.75 280 LYS A C 1
ATOM 2342 O O . LYS A 1 280 ? -12.972 -11.787 -17.235 1.00 36.75 280 LYS A O 1
ATOM 2347 N N . ARG A 1 281 ? -13.075 -10.582 -15.374 1.00 32.06 281 ARG A N 1
ATOM 2348 C CA . ARG A 1 281 ? -12.496 -9.382 -15.981 1.00 32.06 281 ARG A CA 1
ATOM 2349 C C . ARG A 1 281 ? -10.982 -9.530 -15.954 1.00 32.06 281 ARG A C 1
ATOM 2351 O O . ARG A 1 281 ? -10.437 -10.137 -15.031 1.00 32.06 281 ARG A O 1
ATOM 2358 N N . GLN A 1 282 ? -10.337 -9.007 -16.995 1.00 40.06 282 GLN A N 1
ATOM 2359 C CA . GLN A 1 282 ? -8.884 -8.985 -17.136 1.00 40.06 282 GLN A CA 1
ATOM 2360 C C . GLN A 1 282 ? -8.240 -8.571 -15.811 1.00 40.06 282 GLN A C 1
ATOM 2362 O O . GLN A 1 282 ? -8.607 -7.561 -15.209 1.00 40.06 282 GLN A O 1
ATOM 2367 N N . LEU A 1 283 ? -7.344 -9.428 -15.336 1.00 44.56 283 LEU A N 1
ATOM 2368 C CA . LEU A 1 283 ? -6.670 -9.284 -14.057 1.00 44.56 283 LEU A CA 1
ATOM 2369 C C . LEU A 1 283 ? -5.794 -8.034 -14.138 1.00 44.56 283 LEU A C 1
ATOM 2371 O O . LEU A 1 283 ? -4.993 -7.937 -15.072 1.00 44.56 283 LEU A O 1
ATOM 2375 N N . PRO A 1 284 ? -5.994 -7.045 -13.253 1.00 48.28 284 PRO A N 1
ATOM 2376 C CA . PRO A 1 284 ? -5.274 -5.798 -13.363 1.00 48.28 284 PRO A CA 1
ATOM 2377 C C . PRO A 1 284 ? -3.797 -6.029 -13.045 1.00 48.28 284 PRO A C 1
ATOM 2379 O O . PRO A 1 284 ? -3.443 -6.775 -12.129 1.00 48.28 284 PRO A O 1
ATOM 2382 N N . LEU A 1 285 ? -2.955 -5.398 -13.855 1.00 47.25 285 LEU A N 1
ATOM 2383 C CA . LEU A 1 285 ? -1.512 -5.453 -13.755 1.00 47.25 285 LEU A CA 1
ATOM 2384 C C . LEU A 1 285 ? -1.000 -4.057 -13.437 1.00 47.25 285 LEU A C 1
ATOM 2386 O O . LEU A 1 285 ? -1.307 -3.109 -14.160 1.00 47.25 285 LEU A O 1
ATOM 2390 N N . TYR A 1 286 ? -0.221 -3.944 -12.373 1.00 53.53 286 TYR A N 1
ATOM 2391 C CA . TYR A 1 286 ? 0.279 -2.659 -11.908 1.00 53.53 286 TYR A CA 1
ATOM 2392 C C . TYR A 1 286 ? 1.785 -2.633 -11.924 1.00 53.53 286 TYR A C 1
ATOM 2394 O O . TYR A 1 286 ? 2.389 -3.545 -11.372 1.00 53.53 286 TYR A O 1
ATOM 2402 N N . LEU A 1 287 ? 2.344 -1.586 -12.536 1.00 50.59 287 LEU A N 1
ATOM 2403 C CA . LEU A 1 287 ? 3.728 -1.191 -12.328 1.00 50.59 287 LEU A CA 1
ATOM 2404 C C . LEU A 1 287 ? 3.784 -0.218 -11.165 1.00 50.59 287 LEU A C 1
ATOM 2406 O O . LEU A 1 287 ? 3.171 0.850 -11.229 1.00 50.59 287 LEU A O 1
ATOM 2410 N N . ILE A 1 288 ? 4.477 -0.637 -10.117 1.00 54.34 288 ILE A N 1
ATOM 2411 C CA . ILE A 1 288 ? 4.763 0.146 -8.917 1.00 54.34 288 ILE A CA 1
ATOM 2412 C C . ILE A 1 288 ? 6.249 0.479 -8.926 1.00 54.34 288 ILE A C 1
ATOM 2414 O O . ILE A 1 288 ? 7.039 -0.421 -9.310 1.00 54.34 288 ILE A O 1
#